Protein AF-A0A510ULV3-F1 (afdb_monomer_lite)

Radius of gyration: 25.31 Å; chains: 1; bounding box: 55×67×77 Å

pLDDT: mean 73.21, std 21.86, range [24.53, 98.5]

InterPro domains:
  IPR028907 Tox-PLDMTX domain [PF15645] (146-288)

Secondary structure (DSSP, 8-state):
--EEEEEGGG--GGGGGGBBPGGGHHHHHHHTT------TTEEEEETT--GGGBSB-TTSPBPTTS-HHHHHHHHHHHHTTS-SS-------S-----------------------------PPPPHHHHHHHHHT-HHHHHHHHS-TT-HHHHHHHHHHHHHHTT--GGGEEEEEEEEPPTT--HHHHTTS--EEEEEEEEEETTEEEEEETTGGGSTT--S-EEEEHHHHHHHHHHHHHSSSSPPPEEEEEESSHHHHHHHHHHHTT-HHHHHHTT-EEEE--HHHHHHHHHHHHHHHTT-SS-------

Sequence (312 aa):
MLYKNIYLHQLKDQDISNLVHPRLTKKYLNKLKIKKSNHEKNLIIIHFLPKKDGVLDPSNKIKLDIPFSIRSYLRLLINNKKTITHHPFIYNKNLIYPSLLNNPKNYLSYTKESKNENFYITKKKTITDIINKIIDDNIVQDFINQPSGKCFDSAKRIGDILKSYGIKEENIKYRLCQITRPGMTWLDVNRDNNENHMAVLLIHENSTYIFDPTIIQFIGIKDPFFGTESSWIEAMKPAWNGYVIKKAVQYIDYNTFNGADNASIMYRINFDEMAEKGGIFINYPEWYKKHNKKYNKKNKSLFSCLKSKVKE

Organism: Aliivibrio fischeri (NCBI:txid668)

Structure (mmCIF, N/CA/C/O backbone):
data_AF-A0A510ULV3-F1
#
_entry.id   AF-A0A510ULV3-F1
#
loop_
_atom_site.group_PDB
_atom_site.id
_atom_site.type_symbol
_atom_site.label_atom_id
_atom_site.label_alt_id
_atom_site.label_comp_id
_atom_site.label_asym_id
_atom_site.label_entity_id
_atom_site.label_seq_id
_atom_site.pdbx_PDB_ins_code
_atom_site.Cartn_x
_atom_site.Cartn_y
_atom_site.Cartn_z
_atom_site.occupancy
_atom_site.B_iso_or_equiv
_atom_site.auth_seq_id
_atom_site.auth_comp_id
_atom_site.auth_asym_id
_atom_site.auth_atom_id
_atom_site.pdbx_PDB_model_num
ATOM 1 N N . MET A 1 1 ? -10.410 5.269 -41.167 1.00 58.00 1 MET A N 1
ATOM 2 C CA . MET A 1 1 ? -9.975 4.242 -40.195 1.00 58.00 1 MET A CA 1
ATOM 3 C C . MET A 1 1 ? -10.786 4.466 -38.931 1.00 58.00 1 MET A C 1
ATOM 5 O O . MET A 1 1 ? -10.612 5.504 -38.307 1.00 58.00 1 MET A O 1
ATOM 9 N N . LEU A 1 2 ? -11.746 3.588 -38.632 1.00 74.00 2 LEU A N 1
ATOM 10 C CA . LEU A 1 2 ? -12.573 3.724 -37.430 1.00 74.00 2 LEU A CA 1
ATOM 11 C C . LEU A 1 2 ? -11.716 3.365 -36.215 1.00 74.00 2 LEU A C 1
ATOM 13 O O . LEU A 1 2 ? -11.124 2.284 -36.175 1.00 74.00 2 LEU A O 1
ATOM 17 N N . TYR A 1 3 ? -11.609 4.291 -35.268 1.00 82.31 3 TYR A N 1
ATOM 18 C CA . TYR A 1 3 ? -10.822 4.106 -34.057 1.00 82.31 3 TYR A CA 1
ATOM 19 C C . TYR A 1 3 ? -11.611 4.550 -32.828 1.00 82.31 3 TYR A C 1
ATOM 21 O O . TYR A 1 3 ? -12.505 5.391 -32.918 1.00 82.31 3 TYR A O 1
ATOM 29 N N . LYS A 1 4 ? -11.252 3.991 -31.674 1.00 83.69 4 LYS A N 1
ATOM 30 C CA . LYS A 1 4 ? -11.791 4.377 -30.371 1.00 83.69 4 LYS A CA 1
ATOM 31 C C . LYS A 1 4 ? -10.641 4.529 -29.383 1.00 83.69 4 LYS A C 1
ATOM 33 O O . LYS A 1 4 ? -9.782 3.653 -29.300 1.00 83.69 4 LYS A O 1
ATOM 38 N N . ASN A 1 5 ? -10.652 5.621 -28.627 1.00 81.50 5 ASN A N 1
ATOM 39 C CA . ASN A 1 5 ? -9.792 5.787 -27.460 1.00 81.50 5 ASN A CA 1
ATOM 40 C C . ASN A 1 5 ? -10.566 5.331 -26.229 1.00 81.50 5 ASN A C 1
ATOM 42 O O . ASN A 1 5 ? -11.706 5.751 -26.032 1.00 81.50 5 ASN A O 1
ATOM 46 N N . ILE A 1 6 ? -9.960 4.471 -25.422 1.00 79.00 6 ILE A N 1
ATOM 47 C CA . ILE A 1 6 ? -10.579 3.965 -24.198 1.00 79.00 6 ILE A CA 1
ATOM 48 C C . ILE A 1 6 ? -9.571 3.896 -23.063 1.00 79.00 6 ILE A C 1
ATOM 50 O O . ILE A 1 6 ? -8.365 3.778 -23.284 1.00 79.00 6 ILE A O 1
ATOM 54 N N . TYR A 1 7 ? -10.076 3.884 -21.838 1.00 78.06 7 TYR A N 1
ATOM 55 C CA . TYR A 1 7 ? -9.286 3.482 -20.683 1.00 78.06 7 TYR A CA 1
ATOM 56 C C . TYR A 1 7 ? -9.237 1.956 -20.554 1.00 78.06 7 TYR A C 1
ATOM 58 O O . TYR A 1 7 ? -10.129 1.252 -21.026 1.00 78.06 7 TYR A O 1
ATOM 66 N N . LEU A 1 8 ? -8.218 1.436 -19.858 1.00 74.25 8 LEU A N 1
ATOM 67 C CA . LEU A 1 8 ? -8.056 -0.007 -19.635 1.00 74.25 8 LEU A CA 1
ATOM 68 C C . LEU A 1 8 ? -9.300 -0.653 -18.999 1.00 74.25 8 LEU A C 1
ATOM 70 O O . LEU A 1 8 ? -9.709 -1.716 -19.441 1.00 74.25 8 LEU A O 1
ATOM 74 N N . HIS A 1 9 ? -9.942 0.010 -18.031 1.00 73.12 9 HIS A N 1
ATOM 75 C CA . HIS A 1 9 ? -11.151 -0.498 -17.365 1.00 73.12 9 HIS A CA 1
ATOM 76 C C . HIS A 1 9 ? -12.413 -0.481 -18.251 1.00 73.12 9 HIS A C 1
ATOM 78 O O . HIS A 1 9 ? -13.434 -1.038 -17.868 1.00 73.12 9 HIS A O 1
ATOM 84 N N . GLN A 1 10 ? -12.363 0.178 -19.414 1.00 76.44 10 GLN A N 1
ATOM 85 C CA . GLN A 1 10 ? -13.459 0.238 -20.390 1.00 76.44 10 GLN A CA 1
ATOM 86 C C . GLN A 1 10 ? -13.269 -0.758 -21.541 1.00 76.44 10 GLN A C 1
ATOM 88 O O . GLN A 1 10 ? -14.098 -0.802 -22.455 1.00 76.44 10 GLN A O 1
ATOM 93 N N . LEU A 1 11 ? -12.161 -1.504 -21.538 1.00 81.00 11 LEU A N 1
ATOM 94 C CA . LEU A 1 11 ? -11.838 -2.481 -22.566 1.00 81.00 11 LEU A CA 1
ATOM 95 C C . LEU A 1 11 ? -12.780 -3.679 -22.452 1.00 81.00 11 LEU A C 1
ATOM 97 O O . LEU A 1 11 ? -12.848 -4.319 -21.404 1.00 81.00 11 LEU A O 1
ATOM 101 N N . LYS A 1 12 ? -13.481 -3.991 -23.544 1.00 82.56 12 LYS A N 1
ATOM 102 C CA . LYS A 1 12 ? -14.346 -5.169 -23.634 1.00 82.56 12 LYS A CA 1
ATOM 103 C C . LYS A 1 12 ? -13.616 -6.322 -24.316 1.00 82.56 12 LYS A C 1
ATOM 105 O O . LYS A 1 12 ? -12.632 -6.136 -25.029 1.00 82.56 12 LYS A O 1
ATOM 110 N N . ASP A 1 13 ? -14.124 -7.528 -24.123 1.00 79.12 13 ASP A N 1
ATOM 111 C CA . ASP A 1 13 ? -13.628 -8.758 -24.742 1.00 79.12 13 ASP A CA 1
ATOM 112 C C . ASP A 1 13 ? -13.605 -8.695 -26.284 1.00 79.12 13 ASP A C 1
ATOM 114 O O . ASP A 1 13 ? -12.614 -9.073 -26.914 1.00 79.12 13 ASP A O 1
ATOM 118 N N . GLN A 1 14 ? -14.656 -8.143 -26.893 1.00 82.12 14 GLN A N 1
ATOM 119 C CA . GLN A 1 14 ? -14.776 -7.937 -28.341 1.00 82.12 14 GLN A CA 1
ATOM 120 C C . GLN A 1 14 ? -13.702 -6.993 -28.911 1.00 82.12 14 GLN A C 1
ATOM 122 O O . GLN A 1 14 ? -13.345 -7.081 -30.088 1.00 82.12 14 GLN A O 1
ATOM 127 N N . ASP A 1 15 ? -13.141 -6.120 -28.073 1.00 84.62 15 ASP A N 1
ATOM 128 C CA . ASP A 1 15 ? -12.183 -5.099 -28.489 1.00 84.62 15 ASP A CA 1
ATOM 129 C C . ASP A 1 15 ? -10.742 -5.638 -28.564 1.00 84.62 15 ASP A C 1
ATOM 131 O O . ASP A 1 15 ? -9.891 -5.033 -29.217 1.00 84.62 15 ASP A O 1
ATOM 135 N N . ILE A 1 16 ? -10.453 -6.788 -27.938 1.00 87.00 16 ILE A N 1
ATOM 136 C CA . ILE A 1 16 ? -9.090 -7.328 -27.770 1.00 87.00 16 ILE A CA 1
ATOM 137 C C . ILE A 1 16 ? -8.386 -7.554 -29.111 1.00 87.00 16 ILE A C 1
ATOM 139 O O . ILE A 1 16 ? -7.210 -7.228 -29.263 1.00 87.00 16 ILE A O 1
ATOM 143 N N . SER A 1 17 ? -9.104 -8.096 -30.096 1.00 84.88 17 SER A N 1
ATOM 144 C CA . SER A 1 17 ? -8.555 -8.386 -31.429 1.00 84.88 17 SER A CA 1
ATOM 145 C C . SER A 1 17 ? -8.145 -7.126 -32.202 1.00 84.88 17 SER A C 1
ATOM 147 O O . SER A 1 17 ? -7.283 -7.186 -33.075 1.00 84.88 17 SER A O 1
ATOM 149 N N . ASN A 1 18 ? -8.731 -5.986 -31.840 1.00 89.25 18 ASN A N 1
ATOM 150 C CA . ASN A 1 18 ? -8.553 -4.689 -32.482 1.00 89.25 18 ASN A CA 1
ATOM 151 C C . ASN A 1 18 ? -7.708 -3.724 -31.629 1.00 89.25 18 ASN A C 1
ATOM 153 O O . ASN A 1 18 ? -7.516 -2.566 -32.004 1.00 89.25 18 ASN A O 1
ATOM 157 N N . LEU A 1 19 ? -7.209 -4.177 -30.474 1.00 91.56 19 LEU A N 1
ATOM 158 C CA . LEU A 1 19 ? -6.436 -3.367 -29.540 1.00 91.56 19 LEU A CA 1
ATOM 159 C C . LEU A 1 19 ? -4.986 -3.211 -30.017 1.00 91.56 19 LEU A C 1
ATOM 161 O O . LEU A 1 19 ? -4.252 -4.193 -30.157 1.00 91.56 19 LEU A O 1
ATOM 165 N N . VAL A 1 20 ? -4.564 -1.961 -30.217 1.00 90.50 20 VAL A N 1
ATOM 166 C CA . VAL A 1 20 ? -3.208 -1.595 -30.640 1.00 90.50 20 VAL A CA 1
ATOM 167 C C . VAL A 1 20 ? -2.201 -1.928 -29.548 1.00 90.50 20 VAL A C 1
ATOM 169 O O . VAL A 1 20 ? -2.402 -1.624 -28.371 1.00 90.50 20 VAL A O 1
ATOM 172 N N . HIS A 1 21 ? -1.074 -2.514 -29.949 1.00 90.44 21 HIS A N 1
ATOM 173 C CA . HIS A 1 21 ? 0.032 -2.766 -29.041 1.00 90.44 21 HIS A CA 1
ATOM 174 C C . HIS A 1 21 ? 0.522 -1.453 -28.393 1.00 90.44 21 HIS A C 1
ATOM 176 O O . HIS A 1 21 ? 0.799 -0.499 -29.124 1.00 90.44 21 HIS A O 1
ATOM 182 N N . PRO A 1 22 ? 0.742 -1.386 -27.064 1.00 84.06 22 PRO A N 1
ATOM 183 C CA . PRO A 1 22 ? 1.100 -0.135 -26.379 1.00 84.06 22 PRO A CA 1
ATOM 184 C C . PRO A 1 22 ? 2.338 0.580 -26.943 1.00 84.06 22 PRO A C 1
ATOM 186 O O . PRO A 1 22 ? 2.383 1.805 -27.018 1.00 84.06 22 PRO A O 1
ATOM 189 N N . ARG A 1 23 ? 3.333 -0.180 -27.423 1.00 84.38 23 ARG A N 1
ATOM 190 C CA . ARG A 1 23 ? 4.530 0.381 -28.089 1.00 84.38 23 ARG A CA 1
ATOM 191 C C . ARG A 1 23 ? 4.231 1.058 -29.435 1.00 84.38 23 ARG A C 1
ATOM 193 O O . ARG A 1 23 ? 5.011 1.887 -29.889 1.00 84.38 23 ARG A O 1
ATOM 200 N N . LEU A 1 24 ? 3.122 0.709 -30.085 1.00 86.88 24 LEU A N 1
ATOM 201 C CA . LEU A 1 24 ? 2.714 1.236 -31.390 1.00 86.88 24 LEU A CA 1
ATOM 202 C C . LEU A 1 24 ? 1.695 2.377 -31.280 1.00 86.88 24 LEU A C 1
ATOM 204 O O . LEU A 1 24 ? 1.411 3.025 -32.288 1.00 86.88 24 LEU A O 1
ATOM 208 N N . THR A 1 25 ? 1.199 2.682 -30.079 1.00 83.56 25 THR A N 1
ATOM 209 C CA . THR A 1 25 ? 0.223 3.751 -29.817 1.00 83.56 25 THR A CA 1
ATOM 210 C C . THR A 1 25 ? 0.638 5.077 -30.462 1.00 83.56 25 THR A C 1
ATOM 212 O O . THR A 1 25 ? -0.115 5.633 -31.258 1.00 83.56 25 THR A O 1
ATOM 215 N N . LYS A 1 26 ? 1.877 5.541 -30.236 1.00 81.44 26 LYS A N 1
ATOM 216 C CA . LYS A 1 26 ? 2.390 6.803 -30.810 1.00 81.44 26 LYS A CA 1
ATOM 217 C C . LYS A 1 26 ? 2.405 6.798 -32.345 1.00 81.44 26 LYS A C 1
ATOM 219 O O . LYS A 1 26 ? 2.033 7.783 -32.979 1.00 81.44 26 LYS A O 1
ATOM 224 N N . LYS A 1 27 ? 2.787 5.671 -32.954 1.00 85.19 27 LYS A N 1
ATOM 225 C CA . LYS A 1 27 ? 2.791 5.489 -34.415 1.00 85.19 27 LYS A CA 1
ATOM 226 C C . LYS A 1 27 ? 1.377 5.604 -34.989 1.00 85.19 27 LYS A C 1
ATOM 228 O O . LYS A 1 27 ? 1.194 6.226 -36.033 1.00 85.19 27 LYS A O 1
ATOM 233 N N . TYR A 1 28 ? 0.384 5.023 -34.320 1.00 85.12 28 TYR A N 1
ATOM 234 C CA . TYR A 1 28 ? -1.004 5.061 -34.778 1.00 85.12 28 TYR A CA 1
ATOM 235 C C . TYR A 1 28 ? -1.697 6.401 -34.523 1.00 85.12 28 TYR A C 1
ATOM 237 O O . TYR A 1 28 ? -2.434 6.847 -35.397 1.00 85.12 28 TYR A O 1
ATOM 245 N N . LEU A 1 29 ? -1.393 7.100 -33.424 1.00 81.25 29 LEU A N 1
ATOM 246 C CA . LEU A 1 29 ? -1.848 8.483 -33.212 1.00 81.25 29 LEU A CA 1
ATOM 247 C C . LEU A 1 29 ? -1.405 9.404 -34.358 1.00 81.25 29 LEU A C 1
ATOM 249 O O . LEU A 1 29 ? -2.218 10.152 -34.902 1.00 81.25 29 LEU A O 1
ATOM 253 N N . ASN A 1 30 ? -0.142 9.280 -34.782 1.00 82.88 30 ASN A N 1
ATOM 254 C CA . ASN A 1 30 ? 0.398 10.041 -35.909 1.00 82.88 30 ASN A CA 1
ATOM 255 C C . ASN A 1 30 ? -0.301 9.689 -37.230 1.00 82.88 30 ASN A C 1
ATOM 257 O O . ASN A 1 30 ? -0.690 10.587 -37.975 1.00 82.88 30 ASN A O 1
ATOM 261 N N . LYS A 1 31 ? -0.511 8.393 -37.513 1.00 84.56 31 LYS A N 1
ATOM 262 C CA . LYS A 1 31 ? -1.241 7.941 -38.714 1.00 84.56 31 LYS A CA 1
ATOM 263 C C . LYS A 1 31 ? -2.678 8.463 -38.762 1.00 84.56 31 LYS A C 1
ATOM 265 O O . LYS A 1 31 ? -3.175 8.774 -39.839 1.00 84.56 31 LYS A O 1
ATOM 270 N N . LEU A 1 32 ? -3.327 8.571 -37.605 1.00 81.50 32 LEU A N 1
ATOM 271 C CA . LEU A 1 32 ? -4.691 9.079 -37.461 1.00 81.50 32 LEU A CA 1
ATOM 272 C C . LE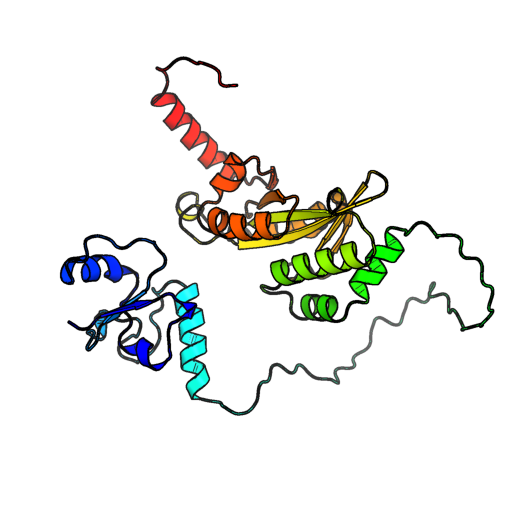U A 1 32 ? -4.757 10.618 -37.397 1.00 81.50 32 LEU A C 1
ATOM 274 O O . LEU A 1 32 ? -5.846 11.167 -37.260 1.00 81.50 32 LEU A O 1
ATOM 278 N N . LYS A 1 33 ? -3.617 11.321 -37.514 1.00 82.06 33 LYS A N 1
ATOM 279 C CA . LYS A 1 33 ? -3.497 12.792 -37.447 1.00 82.06 33 LYS A CA 1
ATOM 280 C C . LYS A 1 33 ? -4.084 13.407 -36.160 1.00 82.06 33 LYS A C 1
ATOM 282 O O . LYS A 1 33 ? -4.548 14.547 -36.165 1.00 82.06 33 LYS A O 1
ATOM 287 N N . ILE A 1 34 ? -4.036 12.681 -35.042 1.00 72.69 34 ILE A N 1
ATOM 288 C CA . ILE A 1 34 ? -4.572 13.133 -33.748 1.00 72.69 34 ILE A CA 1
ATOM 289 C C . ILE A 1 34 ? -3.532 14.038 -33.066 1.00 72.69 34 ILE A C 1
ATOM 291 O O . ILE A 1 34 ? -2.519 13.558 -32.566 1.00 72.69 34 ILE A O 1
ATOM 295 N N . LYS A 1 35 ? -3.774 15.358 -33.053 1.00 58.75 35 LYS A N 1
ATOM 296 C CA . LYS A 1 35 ? -2.822 16.380 -32.554 1.00 58.75 35 LYS A CA 1
ATOM 297 C C . LYS A 1 35 ? -2.830 16.597 -31.032 1.00 58.75 35 LYS A C 1
ATOM 299 O O . LYS A 1 35 ? -1.878 17.156 -30.500 1.00 58.75 35 LYS A O 1
ATOM 304 N N . LYS A 1 36 ? -3.882 16.168 -30.328 1.00 52.00 36 LYS A N 1
ATOM 305 C CA . LYS A 1 36 ? -4.007 16.245 -28.863 1.00 52.00 36 LYS A CA 1
ATOM 306 C C . LYS A 1 36 ? -4.526 14.911 -28.335 1.00 52.00 36 LYS A C 1
ATOM 308 O O . LYS A 1 36 ? -5.726 14.665 -28.371 1.00 52.00 36 LYS A O 1
ATOM 313 N N . SER A 1 37 ? -3.641 14.056 -27.829 1.00 47.25 37 SER A N 1
ATOM 314 C CA . SER A 1 37 ? -4.052 13.035 -26.865 1.00 47.25 37 SER A CA 1
ATOM 315 C C . SER A 1 37 ? -3.615 13.507 -25.488 1.00 47.25 37 SER A C 1
ATOM 317 O O . SER A 1 37 ? -2.434 13.438 -25.152 1.00 47.25 37 SER A O 1
ATOM 319 N N . ASN A 1 38 ? -4.561 14.007 -24.698 1.00 46.00 38 ASN A N 1
ATOM 320 C CA . ASN A 1 38 ? -4.323 14.132 -23.272 1.00 46.00 38 ASN A CA 1
ATOM 321 C C . ASN A 1 38 ? -4.296 12.718 -22.676 1.00 46.00 38 ASN A C 1
ATOM 323 O O . ASN A 1 38 ? -5.218 11.932 -22.892 1.00 46.00 38 ASN A O 1
ATOM 327 N N . HIS A 1 39 ? -3.234 12.453 -21.919 1.00 47.72 39 HIS A N 1
ATOM 328 C CA . HIS A 1 39 ? -2.995 11.320 -21.026 1.00 47.72 39 HIS A CA 1
ATOM 329 C C . HIS A 1 39 ? -2.334 10.054 -21.587 1.00 47.72 39 HIS A C 1
ATOM 331 O O . HIS A 1 39 ? -2.855 9.331 -22.434 1.00 47.72 39 HIS A O 1
ATOM 337 N N . GLU A 1 40 ? -1.235 9.717 -20.913 1.00 50.03 40 GLU A N 1
ATOM 338 C CA . GLU A 1 40 ? -0.442 8.480 -20.913 1.00 50.03 40 GLU A CA 1
ATOM 339 C C . GLU A 1 40 ? -1.231 7.212 -20.498 1.00 50.03 40 GLU A C 1
ATOM 341 O O . GLU A 1 40 ? -0.643 6.183 -20.179 1.00 50.03 40 GLU A O 1
ATOM 346 N N . LYS A 1 41 ? -2.572 7.261 -20.489 1.00 54.16 41 LYS A N 1
ATOM 347 C CA . LYS A 1 41 ? -3.464 6.207 -19.966 1.00 54.16 41 LYS A CA 1
ATOM 348 C C . LYS A 1 41 ? -4.522 5.714 -20.967 1.00 54.16 41 LYS A C 1
ATOM 350 O O . LYS A 1 41 ? -5.362 4.895 -20.596 1.00 54.16 41 LYS A O 1
ATOM 355 N N . ASN A 1 42 ? -4.481 6.182 -22.217 1.00 67.25 42 ASN A N 1
ATOM 356 C CA . ASN A 1 42 ? -5.452 5.813 -23.250 1.00 67.25 42 ASN A CA 1
ATOM 357 C C . ASN A 1 42 ? -4.941 4.662 -24.132 1.00 67.25 42 ASN A C 1
ATOM 359 O O . ASN A 1 42 ? -3.867 4.740 -24.730 1.00 67.25 42 ASN A O 1
ATOM 363 N N . LEU A 1 43 ? -5.738 3.600 -24.229 1.00 83.94 43 LEU A N 1
ATOM 364 C CA . LEU A 1 43 ? -5.586 2.520 -25.197 1.00 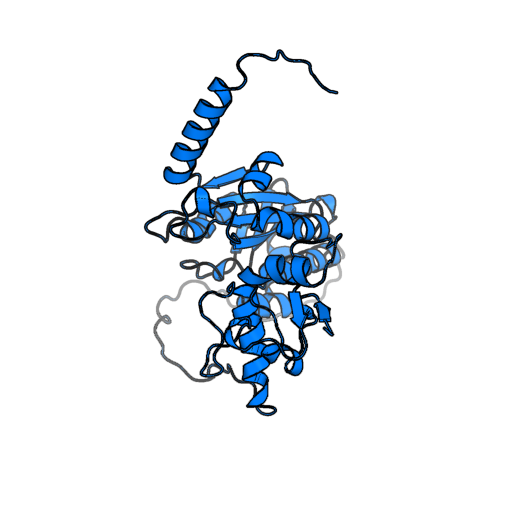83.94 43 LEU A CA 1
ATOM 365 C C . LEU A 1 43 ? -6.297 2.890 -26.503 1.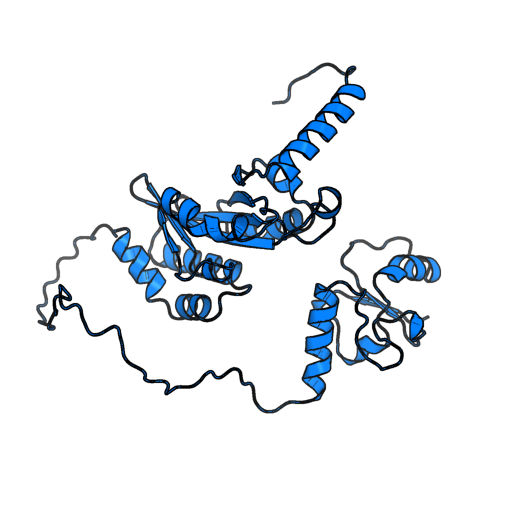00 83.94 43 LEU A C 1
ATOM 367 O O . LEU A 1 43 ? -7.331 3.562 -26.484 1.00 83.94 43 LEU A O 1
ATOM 371 N N . ILE A 1 44 ? -5.768 2.414 -27.631 1.00 87.81 44 ILE A N 1
ATOM 372 C CA . ILE A 1 44 ? -6.342 2.667 -28.956 1.00 87.81 44 ILE A CA 1
ATOM 373 C C . ILE A 1 44 ? -6.875 1.360 -29.522 1.00 87.81 44 ILE A C 1
ATOM 375 O O . ILE A 1 44 ? -6.133 0.389 -29.665 1.00 87.81 44 ILE A O 1
ATOM 379 N N . ILE A 1 45 ? -8.151 1.361 -29.884 1.00 88.00 45 ILE A N 1
ATOM 380 C CA . ILE A 1 45 ? -8.782 0.298 -30.659 1.00 88.00 45 ILE A CA 1
ATOM 381 C C . ILE A 1 45 ? -8.897 0.780 -32.097 1.00 88.00 45 ILE A C 1
ATOM 383 O O . ILE A 1 45 ? -9.344 1.900 -32.344 1.00 88.00 45 ILE A O 1
ATOM 387 N N . ILE A 1 46 ? -8.506 -0.066 -33.040 1.00 85.25 46 ILE A N 1
ATOM 388 C CA . ILE A 1 46 ? -8.567 0.213 -34.469 1.00 85.25 46 ILE A CA 1
ATOM 389 C C . ILE A 1 46 ? -9.300 -0.924 -35.148 1.00 85.25 46 ILE A C 1
ATOM 391 O O . ILE A 1 46 ? -8.880 -2.076 -35.079 1.00 85.25 46 ILE A O 1
ATOM 395 N N . HIS A 1 47 ? -10.375 -0.590 -35.847 1.00 81.62 47 HIS A N 1
ATOM 396 C CA . HIS A 1 47 ? -11.095 -1.577 -36.630 1.00 81.62 47 HIS A CA 1
ATOM 397 C C . HIS A 1 47 ? -10.214 -2.093 -37.778 1.00 81.62 47 HIS A C 1
ATOM 399 O O . HIS A 1 47 ? -9.572 -1.297 -38.468 1.00 81.62 47 HIS A O 1
ATOM 405 N N . PHE A 1 48 ? -10.173 -3.416 -37.961 1.00 81.81 48 PHE A N 1
ATOM 406 C CA . PHE A 1 48 ? -9.278 -4.099 -38.905 1.00 81.81 48 PHE A CA 1
ATOM 407 C C . PHE A 1 48 ? -7.784 -3.850 -38.630 1.00 81.81 48 PHE A C 1
ATOM 409 O O . PHE A 1 48 ? -6.984 -3.650 -39.548 1.00 81.81 48 PHE A O 1
ATOM 416 N N . LEU A 1 49 ? -7.386 -3.849 -37.353 1.00 87.69 49 LEU A N 1
ATOM 417 C CA . LEU A 1 49 ? -5.977 -3.760 -36.979 1.00 87.69 49 LEU A CA 1
ATOM 418 C C . LEU A 1 49 ? -5.192 -4.973 -37.526 1.00 87.69 49 LEU A C 1
ATOM 420 O O . LEU A 1 49 ? -5.595 -6.115 -37.292 1.00 87.69 49 LEU A O 1
ATOM 424 N N . PRO A 1 50 ? -4.039 -4.779 -38.198 1.00 85.38 50 PRO A N 1
ATOM 425 C CA . PRO A 1 50 ? -3.185 -5.899 -38.577 1.00 85.38 50 PRO A CA 1
ATOM 426 C C . PRO A 1 50 ? -2.768 -6.701 -37.338 1.00 85.38 50 PRO A C 1
ATOM 428 O O . PRO A 1 50 ? -2.243 -6.125 -36.388 1.00 85.38 50 PRO A O 1
ATOM 431 N N . LYS A 1 51 ? -2.922 -8.035 -37.359 1.00 78.81 51 LYS A N 1
ATOM 432 C CA . LYS A 1 51 ? -2.610 -8.910 -36.204 1.00 78.81 51 LYS A CA 1
ATOM 433 C C . LYS A 1 51 ? -1.228 -8.642 -35.592 1.00 78.81 51 LYS A C 1
ATOM 435 O O . LYS A 1 51 ? -1.073 -8.606 -34.374 1.00 78.81 51 LYS A O 1
ATOM 440 N N . LYS A 1 52 ? -0.219 -8.388 -36.434 1.00 83.44 52 LYS A N 1
ATOM 441 C CA . LYS A 1 52 ? 1.152 -8.075 -35.995 1.00 83.44 52 LYS A CA 1
ATOM 442 C C . LYS A 1 52 ? 1.245 -6.825 -35.111 1.00 83.44 52 LYS A C 1
ATOM 444 O O . LYS A 1 52 ? 2.099 -6.778 -34.231 1.00 83.44 52 LYS A O 1
ATOM 449 N N . ASP A 1 53 ? 0.346 -5.866 -35.305 1.00 87.69 53 ASP A N 1
ATOM 450 C CA . ASP A 1 53 ? 0.319 -4.581 -34.608 1.00 87.69 53 ASP A CA 1
ATOM 451 C C . ASP A 1 53 ? -0.598 -4.604 -33.366 1.00 87.69 53 ASP A C 1
ATOM 453 O O . ASP A 1 53 ? -0.658 -3.627 -32.615 1.00 87.69 53 ASP A O 1
ATOM 457 N N . GLY A 1 54 ? -1.294 -5.723 -33.132 1.00 88.56 54 GLY A N 1
ATOM 458 C CA . GLY A 1 54 ? -2.193 -5.929 -31.999 1.00 88.56 54 GLY A CA 1
ATOM 459 C C . GLY A 1 54 ? -1.542 -6.567 -30.774 1.00 88.56 54 GLY A C 1
ATOM 460 O O . GLY A 1 54 ? -0.343 -6.866 -30.747 1.00 88.56 54 GLY A O 1
ATOM 461 N N . VAL A 1 55 ? -2.358 -6.790 -29.746 1.00 89.06 55 VAL A N 1
ATOM 462 C CA . VAL A 1 55 ? -1.936 -7.388 -28.466 1.00 89.06 55 VAL A CA 1
ATOM 463 C C . VAL A 1 55 ? -1.827 -8.918 -28.469 1.00 89.06 55 VAL A C 1
ATOM 465 O O . VAL A 1 55 ? -1.293 -9.508 -27.528 1.00 89.06 55 VAL A O 1
ATOM 468 N N . LEU A 1 56 ? -2.321 -9.572 -29.518 1.00 87.81 56 LEU A N 1
ATOM 469 C CA . LEU A 1 56 ? -2.271 -11.023 -29.668 1.00 87.81 56 LEU A CA 1
ATOM 470 C C . LEU A 1 56 ? -1.151 -11.435 -30.626 1.00 87.81 56 LEU A C 1
ATOM 472 O O . LEU A 1 56 ? -0.865 -10.743 -31.604 1.00 87.81 56 LEU A O 1
ATOM 476 N N . ASP A 1 57 ? -0.502 -12.554 -30.329 1.00 83.69 57 ASP A N 1
ATOM 477 C CA . ASP A 1 57 ? 0.440 -13.227 -31.215 1.00 83.69 57 ASP A CA 1
ATOM 478 C C . ASP A 1 57 ? -0.304 -14.007 -32.328 1.00 83.69 57 ASP A C 1
ATOM 480 O O . ASP A 1 57 ? -1.539 -14.078 -32.326 1.00 83.69 57 ASP A O 1
ATOM 484 N N . PRO A 1 58 ? 0.408 -14.593 -33.311 1.00 79.81 58 PRO A N 1
ATOM 485 C CA . PRO A 1 58 ? -0.221 -15.386 -34.372 1.00 79.81 58 PRO A CA 1
ATOM 486 C C . PRO A 1 58 ? -1.043 -16.587 -33.871 1.00 79.81 58 PRO A C 1
ATOM 488 O O . PRO A 1 58 ? -1.955 -17.024 -34.570 1.00 79.81 58 PRO A O 1
ATOM 491 N N . SER A 1 59 ? -0.764 -17.071 -32.658 1.00 79.12 59 SER A N 1
ATOM 492 C CA . SER A 1 59 ? -1.457 -18.171 -31.978 1.00 79.12 59 SER A CA 1
ATOM 493 C C . SER A 1 59 ? -2.625 -17.691 -31.099 1.00 79.12 59 SER A C 1
ATOM 495 O O . SER A 1 59 ? -3.130 -18.454 -30.275 1.00 79.12 59 SER A O 1
ATOM 497 N N . ASN A 1 60 ? -3.053 -16.430 -31.245 1.00 77.88 60 ASN A N 1
ATOM 498 C CA . ASN A 1 60 ? -4.087 -15.768 -30.441 1.00 77.88 60 ASN A CA 1
ATOM 499 C C . ASN A 1 60 ? -3.793 -15.718 -28.927 1.00 77.88 60 ASN A C 1
ATOM 501 O O . ASN A 1 60 ? -4.711 -15.547 -28.121 1.00 77.88 60 ASN A O 1
ATOM 505 N N . LYS A 1 61 ? -2.527 -15.832 -28.511 1.00 82.31 61 LYS A N 1
ATOM 506 C CA . LYS A 1 61 ? -2.109 -15.625 -27.116 1.00 82.31 61 LYS A CA 1
ATOM 507 C C . LYS A 1 61 ? -1.681 -14.178 -26.904 1.00 82.31 61 LYS A C 1
ATOM 509 O O . LYS A 1 61 ? -1.191 -13.519 -27.814 1.00 82.31 61 LYS A O 1
ATOM 514 N N . ILE A 1 62 ? -1.848 -13.666 -25.686 1.00 83.62 62 ILE A N 1
ATOM 515 C CA . ILE A 1 62 ? -1.403 -12.307 -25.349 1.00 83.62 62 ILE A CA 1
ATOM 516 C C . ILE A 1 62 ? 0.124 -12.249 -25.414 1.00 83.62 62 ILE A C 1
ATOM 518 O O . ILE A 1 62 ? 0.798 -13.043 -24.750 1.00 83.62 62 ILE A O 1
ATOM 522 N N . LYS A 1 63 ? 0.666 -11.285 -26.162 1.00 82.25 63 LYS A N 1
ATOM 523 C CA . LYS A 1 63 ? 2.114 -11.108 -26.296 1.00 82.25 63 LYS A CA 1
ATOM 524 C C . LYS A 1 63 ? 2.773 -10.806 -24.948 1.00 82.25 63 LYS A C 1
ATOM 526 O O . LYS A 1 63 ? 2.249 -10.068 -24.109 1.00 82.25 63 LYS A O 1
ATOM 531 N N . LEU A 1 64 ? 3.951 -11.385 -24.734 1.00 77.00 64 LEU A N 1
ATOM 532 C CA . LEU A 1 64 ? 4.689 -11.270 -23.472 1.00 77.00 64 LEU A CA 1
ATOM 533 C C . LEU A 1 64 ? 5.346 -9.900 -23.278 1.00 77.00 64 LEU A C 1
ATOM 535 O O . LEU A 1 64 ? 5.653 -9.532 -22.149 1.00 77.00 64 LEU A O 1
ATOM 539 N N . ASP A 1 65 ? 5.537 -9.133 -24.345 1.00 75.44 65 ASP A N 1
ATOM 540 C CA . ASP A 1 65 ? 6.146 -7.805 -24.295 1.00 75.44 65 ASP A CA 1
ATOM 541 C C . ASP A 1 65 ? 5.135 -6.672 -24.033 1.00 75.44 65 ASP A C 1
ATOM 543 O O . ASP A 1 65 ? 5.504 -5.497 -23.973 1.00 75.44 65 ASP A O 1
ATOM 547 N N . ILE A 1 66 ? 3.867 -7.029 -23.809 1.00 76.88 66 ILE A N 1
ATOM 548 C CA . ILE A 1 66 ? 2.822 -6.124 -23.330 1.00 76.88 66 ILE A CA 1
ATOM 549 C C . ILE A 1 66 ? 3.011 -5.870 -21.830 1.00 76.88 66 ILE A C 1
ATOM 551 O O . ILE A 1 66 ? 3.241 -6.827 -21.078 1.00 76.88 66 ILE A O 1
ATOM 555 N N . PRO A 1 67 ? 2.838 -4.615 -21.363 1.00 73.00 67 PRO A N 1
ATOM 556 C CA . PRO A 1 67 ? 2.849 -4.280 -19.945 1.00 73.00 67 PRO A CA 1
ATOM 557 C C . PRO A 1 67 ? 1.968 -5.218 -19.119 1.00 73.00 67 PRO A C 1
ATOM 559 O O . PRO A 1 67 ? 0.818 -5.485 -19.472 1.00 73.00 67 PRO A O 1
ATOM 562 N N . PHE A 1 68 ? 2.501 -5.695 -17.992 1.00 56.81 68 PHE A N 1
ATOM 563 C CA . PHE A 1 68 ? 1.838 -6.696 -17.155 1.00 56.81 68 PHE A CA 1
ATOM 564 C C . PHE A 1 68 ? 0.412 -6.299 -16.751 1.00 56.81 68 PHE A C 1
ATOM 566 O O . PHE A 1 68 ? -0.466 -7.148 -16.777 1.00 56.81 68 PHE A O 1
ATOM 573 N N . SER A 1 69 ? 0.152 -5.024 -16.443 1.00 57.59 69 SER A N 1
ATOM 574 C CA . SER A 1 69 ? -1.188 -4.529 -16.088 1.00 57.59 69 SER A CA 1
ATOM 575 C C . SER A 1 69 ? -2.219 -4.782 -17.192 1.00 57.59 69 SER A C 1
ATOM 577 O O . SER A 1 69 ? -3.301 -5.302 -16.931 1.00 57.59 69 SER A O 1
ATOM 579 N N . ILE A 1 70 ? -1.852 -4.479 -18.437 1.00 71.81 70 ILE A N 1
ATOM 580 C CA . ILE A 1 70 ? -2.686 -4.724 -19.614 1.00 71.81 70 ILE A CA 1
ATOM 581 C C . ILE A 1 70 ? -2.790 -6.233 -19.854 1.00 71.81 70 ILE A C 1
ATOM 583 O O . ILE A 1 70 ? -3.881 -6.742 -20.076 1.00 71.81 70 ILE A O 1
ATOM 587 N N . ARG A 1 71 ? -1.684 -6.977 -19.736 1.00 80.06 71 ARG A N 1
ATOM 588 C CA . ARG A 1 71 ? -1.668 -8.437 -19.913 1.00 80.06 71 ARG A CA 1
ATOM 589 C C . ARG A 1 71 ? -2.561 -9.166 -18.906 1.00 80.06 71 ARG A C 1
ATOM 591 O O . ARG A 1 71 ? -3.280 -10.076 -19.300 1.00 80.06 71 ARG A O 1
ATOM 598 N N . SER A 1 72 ? -2.535 -8.781 -17.636 1.00 66.81 72 SER A N 1
ATOM 599 C CA . SER A 1 72 ? -3.361 -9.374 -16.580 1.00 66.81 72 SER A CA 1
ATOM 600 C C . SER A 1 72 ? -4.842 -9.080 -16.797 1.00 66.81 72 SER A C 1
ATOM 602 O O . SER A 1 72 ? -5.658 -9.993 -16.707 1.00 66.81 72 SER A O 1
ATOM 604 N N . TYR A 1 73 ? -5.183 -7.848 -17.187 1.00 76.19 73 TYR A N 1
ATOM 605 C CA . TYR A 1 73 ? -6.560 -7.485 -17.521 1.00 76.19 73 TYR A CA 1
ATOM 606 C C . TYR A 1 73 ? -7.066 -8.217 -18.777 1.00 76.19 73 TYR A C 1
ATOM 608 O O . TYR A 1 73 ? -8.164 -8.762 -18.790 1.00 76.19 73 TYR A O 1
ATOM 616 N N . LEU A 1 74 ? -6.235 -8.333 -19.816 1.00 79.38 74 LEU A N 1
ATOM 617 C CA . LEU A 1 74 ? -6.551 -9.115 -21.015 1.00 79.38 74 LEU A CA 1
ATOM 618 C C . LEU A 1 74 ? -6.740 -10.607 -20.706 1.00 79.38 74 LEU A C 1
ATOM 620 O O . LEU A 1 74 ? -7.628 -11.237 -21.275 1.00 79.38 74 LEU A O 1
ATOM 624 N N . ARG A 1 75 ? -5.931 -11.181 -19.801 1.00 80.62 75 ARG A N 1
ATOM 625 C CA . ARG A 1 75 ? -6.087 -12.578 -19.355 1.00 80.62 75 ARG A CA 1
ATOM 626 C C . ARG A 1 75 ? -7.421 -12.792 -18.652 1.00 80.62 75 ARG A C 1
ATOM 628 O O . ARG A 1 75 ? -8.075 -13.789 -18.930 1.00 80.62 75 ARG A O 1
ATOM 635 N N . LEU A 1 76 ? -7.825 -11.857 -17.794 1.00 76.56 76 LEU A N 1
ATOM 636 C CA . LEU A 1 76 ? -9.132 -11.878 -17.137 1.00 76.56 76 LEU A CA 1
ATOM 637 C C . LEU A 1 76 ? -10.267 -11.913 -18.177 1.00 76.56 76 LEU A C 1
ATOM 639 O O . LEU A 1 76 ? -11.114 -12.800 -18.135 1.00 76.56 76 LEU A O 1
ATOM 643 N N . LEU A 1 77 ? -10.235 -11.006 -19.159 1.00 77.06 77 LEU A N 1
ATOM 644 C CA . LEU A 1 77 ? -11.258 -10.934 -20.208 1.00 77.06 77 LEU A CA 1
ATOM 645 C C . LEU A 1 77 ? -11.300 -12.186 -21.104 1.00 77.06 77 LEU A C 1
ATOM 647 O O . LEU A 1 77 ? -12.380 -12.645 -21.464 1.00 77.06 77 LEU A O 1
ATOM 651 N N . ILE A 1 78 ? -10.143 -12.757 -21.461 1.00 75.25 78 ILE A N 1
ATOM 652 C CA . ILE A 1 78 ? -10.063 -13.961 -22.309 1.00 75.25 78 ILE A CA 1
ATOM 653 C C . ILE A 1 78 ? -10.517 -15.215 -21.552 1.00 75.25 78 ILE A C 1
ATOM 655 O O . ILE A 1 78 ? -11.190 -16.066 -22.133 1.00 75.25 78 ILE A O 1
ATOM 659 N N . ASN A 1 79 ? -10.185 -15.337 -20.265 1.00 65.50 79 ASN A N 1
ATOM 660 C CA . ASN A 1 79 ? -10.562 -16.498 -19.455 1.00 65.50 79 ASN A CA 1
ATOM 661 C C . ASN A 1 79 ? -12.065 -16.529 -19.135 1.00 65.50 79 ASN A C 1
ATOM 663 O O . ASN A 1 79 ? -12.634 -17.615 -19.036 1.00 65.50 79 ASN A O 1
ATOM 667 N N . ASN A 1 80 ? -12.731 -15.370 -19.095 1.00 55.94 80 ASN A N 1
ATOM 668 C CA . ASN A 1 80 ? -14.186 -15.280 -18.937 1.00 55.94 80 ASN A CA 1
ATOM 669 C C . ASN A 1 80 ? -14.987 -15.910 -20.099 1.00 55.94 80 ASN A C 1
ATOM 671 O O . ASN A 1 80 ? -16.181 -16.145 -19.944 1.00 55.94 80 ASN A O 1
ATOM 675 N N . LYS A 1 81 ? -14.359 -16.256 -21.239 1.00 50.59 81 LYS A N 1
ATOM 676 C CA . LYS A 1 81 ? -15.014 -17.005 -22.333 1.00 50.59 81 LYS A CA 1
ATOM 677 C C . LYS A 1 81 ? -15.222 -18.497 -22.057 1.00 50.59 81 LYS A C 1
ATOM 679 O O . LYS A 1 81 ? -15.920 -19.138 -22.838 1.00 50.59 81 LYS A O 1
ATOM 684 N N . LYS A 1 82 ? -14.609 -19.076 -21.017 1.00 42.00 82 LYS A N 1
ATOM 685 C CA . LYS A 1 82 ? -14.696 -20.527 -20.764 1.00 42.00 82 LYS A CA 1
ATOM 686 C C . LYS A 1 82 ? -15.592 -20.943 -19.602 1.00 42.00 82 LYS A C 1
ATOM 688 O O . LYS A 1 82 ? -15.858 -22.133 -19.497 1.00 42.00 82 LYS A O 1
ATOM 693 N N . THR A 1 83 ? -16.110 -20.023 -18.792 1.00 31.59 83 THR A N 1
ATOM 694 C CA . THR A 1 83 ? -16.923 -20.394 -17.624 1.00 31.59 83 THR A CA 1
ATOM 695 C C . THR A 1 83 ? -17.804 -19.238 -17.144 1.00 31.59 83 THR A C 1
ATOM 697 O O . THR A 1 83 ? -17.402 -18.437 -16.306 1.00 31.59 83 THR A O 1
ATOM 700 N N . ILE A 1 84 ? -19.065 -19.214 -17.584 1.00 35.41 84 ILE A N 1
ATOM 701 C CA . ILE A 1 84 ? -20.163 -18.907 -16.657 1.00 35.41 84 ILE A CA 1
ATOM 702 C C . ILE A 1 84 ? -20.586 -20.259 -16.091 1.00 35.41 84 ILE A C 1
ATOM 704 O O . ILE A 1 84 ? -21.460 -20.901 -16.649 1.00 35.41 84 ILE A O 1
ATOM 708 N N . THR A 1 85 ? -19.871 -20.718 -15.064 1.00 29.41 85 THR A N 1
ATOM 709 C CA . THR A 1 85 ? -20.298 -21.686 -14.038 1.00 29.41 85 THR A CA 1
ATOM 710 C C . THR A 1 85 ? -19.068 -22.052 -13.210 1.00 29.41 85 THR A C 1
ATOM 712 O O . THR A 1 85 ? -18.095 -22.566 -13.754 1.00 29.41 85 THR A O 1
ATOM 715 N N . HIS A 1 86 ? -19.167 -21.826 -11.899 1.00 25.08 86 HIS A N 1
ATOM 716 C CA . HIS A 1 86 ? -18.222 -22.198 -10.840 1.00 25.08 86 HIS A CA 1
ATOM 717 C C . HIS A 1 86 ? -16.962 -21.326 -10.729 1.00 25.08 86 HIS A C 1
ATOM 719 O O . HIS A 1 86 ? -15.943 -21.533 -11.379 1.00 25.08 86 HIS A O 1
ATOM 725 N N . HIS A 1 87 ? -17.044 -20.373 -9.798 1.00 32.81 87 HIS A N 1
ATOM 726 C CA . HIS A 1 87 ? -15.914 -19.946 -8.977 1.00 32.81 87 HIS A CA 1
ATOM 727 C C . HIS A 1 87 ? -15.397 -21.164 -8.189 1.00 32.81 87 HIS A C 1
ATOM 729 O O . HIS A 1 87 ? -16.183 -21.782 -7.469 1.00 32.81 87 HIS A O 1
ATOM 735 N N . PRO A 1 88 ? -14.098 -21.497 -8.277 1.00 33.94 88 PRO A N 1
ATOM 736 C CA . PRO A 1 88 ? -13.412 -21.885 -7.051 1.00 33.94 88 PRO A CA 1
ATOM 737 C C . PRO A 1 88 ? -11.952 -21.411 -7.025 1.00 33.94 88 PRO A C 1
ATOM 739 O O . PRO A 1 88 ? -11.129 -21.785 -7.853 1.00 33.94 88 PRO A O 1
ATOM 742 N N . PHE A 1 89 ? -11.603 -20.681 -5.974 1.00 24.81 89 PHE A N 1
ATOM 743 C CA . PHE A 1 89 ? -10.560 -21.186 -5.089 1.00 24.81 89 PHE A CA 1
ATOM 744 C C . PHE A 1 89 ? -11.212 -21.368 -3.720 1.00 24.81 89 PHE A C 1
ATOM 746 O O . PHE A 1 89 ? -11.232 -20.474 -2.884 1.00 24.81 89 PHE A O 1
ATOM 753 N N . ILE A 1 90 ? -11.830 -22.537 -3.563 1.00 28.48 90 ILE A N 1
ATOM 754 C CA . ILE A 1 90 ? -12.085 -23.169 -2.273 1.00 28.48 90 ILE A CA 1
ATOM 755 C C . ILE A 1 90 ? -10.789 -23.911 -1.939 1.00 28.48 90 ILE A C 1
ATOM 757 O O . ILE A 1 90 ? -10.386 -24.788 -2.702 1.00 28.48 90 ILE A O 1
ATOM 761 N N . TYR A 1 91 ? -10.150 -23.585 -0.816 1.00 25.22 91 TYR A N 1
ATOM 762 C CA . TYR A 1 91 ? -9.246 -24.518 -0.144 1.00 25.22 91 TYR A CA 1
ATOM 763 C C . TYR A 1 91 ? -9.959 -25.051 1.102 1.00 25.22 91 TYR A C 1
ATOM 765 O O . TYR A 1 91 ? -10.083 -24.380 2.118 1.00 25.22 91 TYR A O 1
ATOM 773 N N . ASN A 1 92 ? -10.523 -26.241 0.903 1.00 24.73 92 ASN A N 1
ATOM 774 C CA . ASN A 1 92 ? -10.682 -27.377 1.810 1.00 24.73 92 ASN A CA 1
ATOM 775 C C . ASN A 1 92 ? -10.835 -27.130 3.331 1.00 24.73 92 ASN A C 1
ATOM 777 O O . ASN A 1 92 ? -9.867 -26.892 4.050 1.00 24.73 92 ASN A O 1
ATOM 781 N N . LYS A 1 93 ? -12.056 -27.383 3.827 1.00 30.28 93 LYS A N 1
ATOM 782 C CA . LYS A 1 93 ? -12.313 -27.946 5.164 1.00 30.28 93 LYS A CA 1
ATOM 783 C C . LYS A 1 93 ? -11.780 -29.387 5.182 1.00 30.28 93 LYS A C 1
ATOM 785 O O . LYS A 1 93 ? -12.066 -30.131 4.254 1.00 30.28 93 LYS A O 1
ATOM 790 N N . ASN A 1 94 ? -11.087 -29.779 6.250 1.00 27.97 94 ASN A N 1
ATOM 791 C CA . ASN A 1 94 ? -10.509 -31.110 6.515 1.00 27.97 94 ASN A CA 1
ATOM 792 C C . ASN A 1 94 ? -9.086 -31.337 5.981 1.00 27.97 94 ASN A C 1
ATOM 794 O O . ASN A 1 94 ? -8.833 -32.187 5.134 1.00 27.97 94 ASN A O 1
ATOM 798 N N . LEU A 1 95 ? -8.134 -30.645 6.603 1.00 24.53 95 LEU A N 1
ATOM 799 C CA . LEU A 1 95 ? -6.848 -31.238 6.964 1.00 24.53 95 LEU A CA 1
ATOM 800 C C . LEU A 1 95 ? -6.647 -30.992 8.460 1.00 24.53 95 LEU A C 1
ATOM 802 O O . LEU A 1 95 ? -6.139 -29.963 8.891 1.00 24.53 95 LEU A O 1
ATOM 806 N N . ILE A 1 96 ? -7.118 -31.951 9.252 1.00 29.98 96 ILE A N 1
ATOM 807 C CA . ILE A 1 96 ? -6.535 -32.227 10.561 1.00 29.98 96 ILE A CA 1
ATOM 808 C C . ILE A 1 96 ? -5.141 -32.777 10.260 1.00 29.98 96 ILE A C 1
ATOM 810 O O . ILE A 1 96 ? -5.063 -33.786 9.573 1.00 29.98 96 ILE A O 1
ATOM 814 N N . TYR A 1 97 ? -4.073 -32.165 10.772 1.00 26.42 97 TYR A N 1
ATOM 815 C CA . TYR A 1 97 ? -3.063 -32.948 11.483 1.00 26.42 97 TYR A CA 1
ATOM 816 C C . TYR A 1 97 ? -2.516 -32.157 12.684 1.00 26.42 97 TYR A C 1
ATOM 818 O O . TYR A 1 97 ? -2.410 -30.929 12.626 1.00 26.42 97 TYR A O 1
ATOM 826 N N . PRO A 1 98 ? -2.234 -32.857 13.794 1.00 34.25 98 PRO A N 1
ATOM 827 C CA . PRO A 1 98 ? -1.937 -32.308 15.101 1.00 34.25 98 PRO A CA 1
ATOM 828 C C . PRO A 1 98 ? -0.426 -32.212 15.3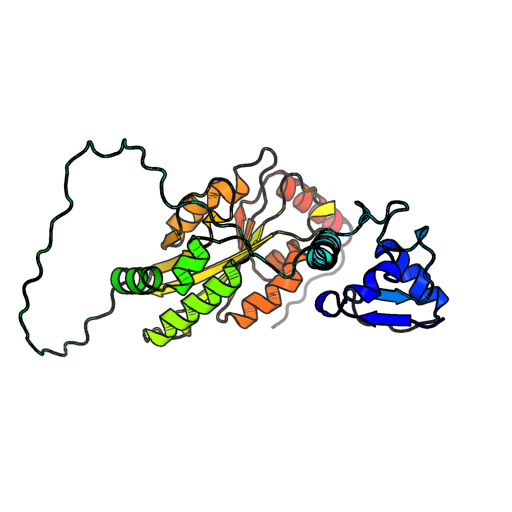20 1.00 34.25 98 PRO A C 1
ATOM 830 O O . PRO A 1 98 ? 0.288 -33.175 15.076 1.00 34.25 98 PRO A O 1
ATOM 833 N N . SER A 1 99 ? 0.045 -31.090 15.862 1.00 28.72 99 SER A N 1
ATOM 834 C CA . SER A 1 99 ? 1.236 -31.050 16.731 1.00 28.72 99 SER A CA 1
ATOM 835 C C . SER A 1 99 ? 1.546 -29.622 17.185 1.00 28.72 99 SER A C 1
ATOM 837 O O . SER A 1 99 ? 2.618 -29.107 16.900 1.00 28.72 99 SER A O 1
ATOM 839 N N . LEU A 1 100 ? 0.618 -28.967 17.888 1.00 29.53 100 LEU A N 1
ATOM 840 C CA . LEU A 1 100 ? 0.955 -27.895 18.845 1.00 29.53 100 LEU A CA 1
ATOM 841 C C . LEU A 1 100 ? 0.085 -27.958 20.119 1.00 29.53 100 LEU A C 1
ATOM 843 O O . LEU A 1 100 ? 0.044 -27.021 20.908 1.00 29.53 100 LEU A O 1
ATOM 847 N N . LEU A 1 101 ? -0.550 -29.107 20.375 1.00 30.33 101 LEU A N 1
ATOM 848 C CA . LEU A 1 101 ? -0.921 -29.517 21.728 1.00 30.33 101 LEU A CA 1
ATOM 849 C C . LEU A 1 101 ? 0.303 -30.200 22.332 1.00 30.33 101 LEU A C 1
ATOM 851 O O . LEU A 1 101 ? 0.488 -31.396 22.149 1.00 30.33 101 LEU A O 1
ATOM 855 N N . ASN A 1 102 ? 1.186 -29.400 22.925 1.00 33.81 102 ASN A N 1
ATOM 856 C CA . ASN A 1 102 ? 1.987 -29.750 24.100 1.00 33.81 102 ASN A CA 1
ATOM 857 C C . ASN A 1 102 ? 2.843 -28.543 24.496 1.00 33.81 102 ASN A C 1
ATOM 859 O O . ASN A 1 102 ? 4.060 -28.524 24.348 1.00 33.81 102 ASN A O 1
ATOM 863 N N . ASN A 1 103 ? 2.174 -27.520 25.023 1.00 28.50 103 ASN A N 1
ATOM 864 C CA . ASN A 1 103 ? 2.671 -26.859 26.222 1.00 28.50 103 ASN A CA 1
ATOM 865 C C . ASN A 1 103 ? 1.484 -26.212 26.955 1.00 28.50 103 ASN A C 1
ATOM 867 O O . ASN A 1 103 ? 0.965 -25.191 26.503 1.00 28.50 103 ASN A O 1
ATOM 871 N N . PRO A 1 104 ? 0.991 -26.818 28.048 1.00 36.19 104 PRO A N 1
ATOM 872 C CA . PRO A 1 104 ? -0.068 -26.234 28.846 1.00 36.19 104 PRO A CA 1
ATOM 873 C C . PRO A 1 104 ? 0.573 -25.182 29.742 1.00 36.19 104 PRO A C 1
ATOM 875 O O . PRO A 1 104 ? 1.270 -25.530 30.691 1.00 36.19 104 PRO A O 1
ATOM 878 N N . LYS A 1 105 ? 0.363 -23.900 29.444 1.00 33.47 105 LYS A N 1
ATOM 879 C CA . LYS A 1 105 ? 0.445 -22.829 30.443 1.00 33.47 105 LYS A CA 1
ATOM 880 C C . LYS A 1 105 ? -0.288 -21.588 29.938 1.00 33.47 105 LYS A C 1
ATOM 882 O O . LYS A 1 105 ? 0.180 -20.883 29.054 1.00 33.47 105 LYS A O 1
ATOM 887 N N . ASN A 1 106 ? -1.430 -21.358 30.583 1.00 29.45 106 ASN A N 1
ATOM 888 C CA . ASN A 1 106 ? -2.187 -20.111 30.669 1.00 29.45 106 ASN A CA 1
ATOM 889 C C . ASN A 1 106 ? -3.033 -19.705 29.454 1.00 29.45 106 ASN A C 1
ATOM 891 O O . ASN A 1 106 ? -2.838 -18.642 28.878 1.00 29.45 106 ASN A O 1
ATOM 895 N N . TYR A 1 107 ? -4.084 -20.481 29.183 1.00 27.23 107 TYR A N 1
ATOM 896 C CA . TYR A 1 107 ? -5.369 -19.876 28.823 1.00 27.23 107 TYR A CA 1
ATOM 897 C C . TYR A 1 107 ? -6.283 -19.975 30.041 1.00 27.23 107 TYR A C 1
ATOM 899 O O . TYR A 1 107 ? -6.781 -21.047 30.378 1.00 27.23 107 TYR A O 1
ATOM 907 N N . LEU A 1 108 ? -6.439 -18.850 30.739 1.00 28.14 108 LEU A N 1
ATOM 908 C CA . LEU A 1 108 ? -7.485 -18.671 31.735 1.00 28.14 108 LEU A CA 1
ATOM 909 C C . LEU A 1 108 ? -8.832 -18.768 31.017 1.00 28.14 108 LEU A C 1
ATOM 911 O O . LEU A 1 108 ? -9.209 -17.905 30.226 1.00 28.14 108 LEU A O 1
ATOM 915 N N . SER A 1 109 ? -9.533 -19.858 31.298 1.00 27.42 109 SER A N 1
ATOM 916 C CA . SER A 1 109 ? -10.956 -20.026 31.062 1.00 27.42 109 SER A CA 1
ATOM 917 C C . SER A 1 109 ? -11.728 -18.915 31.772 1.00 27.42 109 SER A C 1
ATOM 919 O O . SER A 1 109 ? -11.662 -18.819 32.996 1.00 27.42 109 SER A O 1
ATOM 921 N N . TYR A 1 110 ? -12.502 -18.122 31.034 1.00 28.22 110 TYR A N 1
ATOM 922 C CA . TYR A 1 110 ? -13.588 -17.343 31.622 1.00 28.22 110 TYR A CA 1
ATOM 923 C C . TYR A 1 110 ? -14.916 -17.973 31.224 1.00 28.22 110 TYR A C 1
ATOM 925 O O . TYR A 1 110 ? -15.407 -17.831 30.105 1.00 28.22 110 TYR A O 1
ATOM 933 N N . THR A 1 111 ? -15.479 -18.710 32.175 1.00 28.78 111 THR A N 1
ATOM 934 C CA . THR A 1 111 ? -16.898 -19.034 32.225 1.00 28.78 111 THR A CA 1
ATOM 935 C C . THR A 1 111 ? -17.700 -17.740 32.323 1.00 28.78 111 THR A C 1
ATOM 937 O O . THR A 1 111 ? -17.390 -16.853 33.118 1.00 28.78 111 THR A O 1
ATOM 940 N N . LYS A 1 112 ? -18.741 -17.642 31.492 1.00 35.81 112 LYS A N 1
ATOM 941 C CA . LYS A 1 112 ? -19.805 -16.643 31.602 1.00 35.81 112 LYS A CA 1
ATOM 942 C C . LYS A 1 112 ? -20.415 -16.710 33.002 1.00 35.81 112 LYS A C 1
ATOM 944 O O . LYS A 1 112 ? -21.090 -17.683 33.313 1.00 35.81 112 LYS A O 1
ATOM 949 N N . GLU A 1 113 ? -20.280 -15.634 33.763 1.00 28.02 113 GLU A N 1
ATOM 950 C CA . GLU A 1 113 ? -21.268 -15.276 34.773 1.00 28.02 113 GLU A CA 1
ATOM 951 C C . GLU A 1 113 ? -21.818 -13.891 34.459 1.00 28.02 113 GLU A C 1
ATOM 953 O O . GLU A 1 113 ? -21.109 -12.891 34.365 1.00 28.02 113 GLU A O 1
ATOM 958 N N . SER A 1 114 ? -23.126 -13.874 34.235 1.00 37.56 114 SER A N 1
ATOM 959 C CA . SER A 1 114 ? -23.954 -12.691 34.132 1.00 37.56 114 SER A CA 1
ATOM 960 C C . SER A 1 114 ? -24.069 -12.018 35.495 1.00 37.56 114 SER A C 1
ATOM 962 O O . SER A 1 114 ? -24.661 -12.601 36.403 1.00 37.56 114 SER A O 1
ATOM 964 N N . LYS A 1 115 ? -23.634 -10.763 35.607 1.00 32.97 115 LYS A N 1
ATOM 965 C CA . LYS A 1 115 ? -24.261 -9.806 36.522 1.00 32.97 115 LYS A CA 1
ATOM 966 C C . LYS A 1 115 ? -24.407 -8.459 35.830 1.00 32.97 115 LYS A C 1
ATOM 968 O O . LYS A 1 115 ? -23.435 -7.856 35.384 1.00 32.97 115 LYS A O 1
ATOM 973 N N . ASN A 1 116 ? -25.668 -8.054 35.712 1.00 37.94 116 ASN A N 1
ATOM 974 C CA . ASN A 1 116 ? -26.078 -6.678 35.504 1.00 37.94 116 ASN A CA 1
ATOM 975 C C . ASN A 1 116 ? -25.399 -5.791 36.545 1.00 37.94 116 ASN A C 1
ATOM 977 O O . ASN A 1 116 ? -25.469 -6.118 37.723 1.00 37.94 116 ASN A O 1
ATOM 981 N N . GLU A 1 117 ? -24.870 -4.650 36.116 1.00 31.75 117 GLU A N 1
ATOM 982 C CA . GLU A 1 117 ? -24.972 -3.403 36.872 1.00 31.75 117 GLU A CA 1
ATOM 983 C C . GLU A 1 117 ? -24.700 -2.221 35.932 1.00 31.75 117 GLU A C 1
ATOM 985 O O . GLU A 1 117 ? -23.633 -2.078 35.335 1.00 31.75 117 GLU A O 1
ATOM 990 N N . ASN A 1 118 ? -25.737 -1.401 35.754 1.00 38.00 118 ASN A N 1
ATOM 991 C CA . ASN A 1 118 ? -25.692 -0.146 35.022 1.00 38.00 118 ASN A CA 1
ATOM 992 C C . ASN A 1 118 ? -24.890 0.879 35.829 1.00 38.00 118 ASN A C 1
ATOM 994 O O . ASN A 1 118 ? -25.424 1.514 36.732 1.00 38.00 118 ASN A O 1
ATOM 998 N N . PHE A 1 119 ? -23.641 1.100 35.434 1.00 32.31 119 PHE A N 1
ATOM 999 C CA . PHE A 1 119 ? -22.917 2.335 35.707 1.00 32.31 119 PHE A CA 1
ATOM 1000 C C . PHE A 1 119 ? -22.316 2.821 34.388 1.00 32.31 119 PHE A C 1
ATOM 1002 O O . PHE A 1 119 ? -21.324 2.279 33.904 1.00 32.31 119 PHE A O 1
ATOM 1009 N N . TYR A 1 120 ? -22.922 3.848 33.785 1.00 35.66 120 TYR A N 1
ATOM 1010 C CA . TYR A 1 120 ? -22.336 4.570 32.652 1.00 35.66 120 TYR A CA 1
ATOM 1011 C C . TYR A 1 120 ? -21.185 5.451 33.151 1.00 35.66 120 TYR A C 1
ATOM 1013 O O . TYR A 1 120 ? -21.262 6.675 33.185 1.00 35.66 120 TYR A O 1
ATOM 1021 N N . ILE A 1 121 ? -20.090 4.807 33.542 1.00 37.25 121 ILE A N 1
ATOM 1022 C CA . ILE A 1 121 ? -18.768 5.416 33.489 1.00 37.25 121 ILE A CA 1
ATOM 1023 C C . ILE A 1 121 ? -18.360 5.284 32.025 1.00 37.25 121 ILE A C 1
ATOM 1025 O O . ILE A 1 121 ? -18.253 4.171 31.510 1.00 37.25 121 ILE A O 1
ATOM 1029 N N . THR A 1 122 ? -18.178 6.399 31.319 1.00 43.66 122 THR A N 1
ATOM 1030 C CA . THR A 1 122 ? -17.610 6.412 29.966 1.00 43.66 122 THR A CA 1
ATOM 1031 C C . THR A 1 122 ? -16.170 5.912 30.044 1.00 43.66 122 THR A C 1
ATOM 1033 O O . THR A 1 122 ? -15.216 6.680 30.144 1.00 43.66 122 THR A O 1
ATOM 1036 N N . LYS A 1 123 ? -16.011 4.585 30.064 1.00 58.94 123 LYS A N 1
ATOM 1037 C CA . LYS A 1 123 ? -14.720 3.911 30.140 1.00 58.94 123 LYS A CA 1
ATOM 1038 C C . LYS A 1 123 ? -13.867 4.428 28.987 1.00 58.94 123 LYS A C 1
ATOM 1040 O O . LYS A 1 123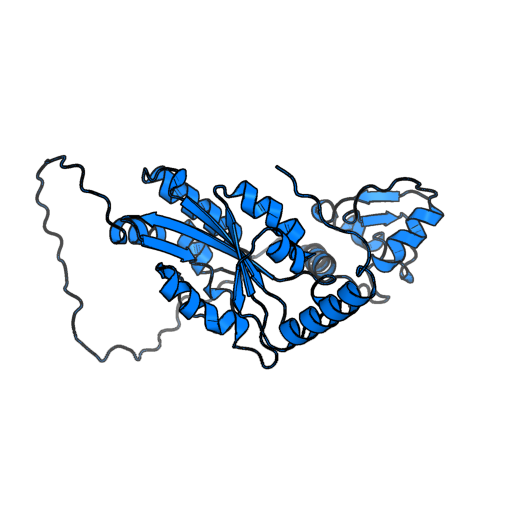 ? -14.254 4.318 27.821 1.00 58.94 123 LYS A O 1
ATOM 1045 N N . LYS A 1 124 ? -12.730 5.043 29.321 1.00 71.12 124 LYS A N 1
ATOM 1046 C CA . LYS A 1 124 ? -11.738 5.469 28.334 1.00 71.12 124 LYS A CA 1
ATOM 1047 C C . LYS A 1 124 ? -11.388 4.244 27.487 1.00 71.12 124 LYS A C 1
ATOM 1049 O O . LYS A 1 124 ? -10.979 3.223 28.034 1.00 71.12 124 LYS A O 1
ATOM 1054 N N . LYS A 1 125 ? -11.612 4.336 26.175 1.00 81.88 125 LYS A N 1
ATOM 1055 C CA . LYS A 1 125 ? -11.299 3.262 25.223 1.00 81.88 125 LYS A CA 1
ATOM 1056 C C . LYS A 1 125 ? -9.797 3.041 25.236 1.00 81.88 125 LYS A C 1
ATOM 1058 O O . LYS A 1 125 ? -9.062 3.977 24.931 1.00 81.88 125 LYS A O 1
ATOM 1063 N N . THR A 1 126 ? -9.366 1.845 25.613 1.00 88.38 126 THR A N 1
ATOM 1064 C CA . THR A 1 126 ? -7.948 1.483 25.589 1.00 88.38 126 THR A CA 1
ATOM 1065 C C . THR A 1 126 ? -7.527 1.128 24.167 1.00 88.38 126 THR A C 1
ATOM 1067 O O . THR A 1 126 ? -8.365 0.788 23.327 1.00 88.38 126 THR A O 1
ATOM 1070 N N . ILE A 1 127 ? -6.223 1.151 23.885 1.00 87.75 127 ILE A N 1
ATOM 1071 C CA . ILE A 1 127 ? -5.722 0.678 22.590 1.00 87.75 127 ILE A CA 1
ATOM 1072 C C . ILE A 1 127 ? -6.093 -0.789 22.328 1.00 87.75 127 ILE A C 1
ATOM 1074 O O . ILE A 1 127 ? -6.430 -1.142 21.200 1.00 87.75 127 ILE A O 1
ATOM 1078 N N . THR A 1 128 ? -6.109 -1.628 23.365 1.00 87.00 128 THR A N 1
ATOM 1079 C CA . THR A 1 128 ? -6.511 -3.036 23.265 1.00 87.00 128 THR A CA 1
ATOM 1080 C C . THR A 1 128 ? -7.963 -3.172 22.816 1.00 87.00 128 THR A C 1
ATOM 1082 O O . THR A 1 128 ? -8.251 -3.975 21.933 1.00 87.00 128 THR A O 1
ATOM 1085 N N . ASP A 1 129 ? -8.872 -2.348 23.349 1.00 90.25 129 ASP A N 1
ATOM 1086 C CA . ASP A 1 129 ? -10.281 -2.348 22.929 1.00 90.25 129 ASP A CA 1
ATOM 1087 C C . ASP A 1 129 ? -10.425 -1.971 21.446 1.00 90.25 129 ASP A C 1
ATOM 1089 O O . ASP A 1 129 ? -11.223 -2.561 20.717 1.00 90.25 129 ASP A O 1
ATOM 1093 N N . ILE A 1 130 ? -9.626 -1.003 20.985 1.00 89.75 130 ILE A N 1
ATOM 1094 C CA . ILE A 1 130 ? -9.610 -0.555 19.587 1.00 89.75 130 ILE A CA 1
ATOM 1095 C C . ILE A 1 130 ? -9.072 -1.658 18.668 1.00 89.75 130 ILE A C 1
ATOM 1097 O O . ILE A 1 130 ? -9.676 -1.935 17.632 1.00 89.75 130 ILE A O 1
ATOM 1101 N N . ILE A 1 131 ? -7.964 -2.301 19.048 1.00 89.00 131 ILE A N 1
ATOM 1102 C CA . ILE A 1 131 ? -7.374 -3.415 18.294 1.00 89.00 131 ILE A CA 1
ATOM 1103 C C . ILE A 1 131 ? -8.378 -4.563 18.181 1.00 89.00 131 ILE A C 1
ATOM 1105 O O . ILE A 1 131 ? -8.650 -5.011 17.069 1.00 89.00 131 ILE A O 1
ATOM 1109 N N . ASN A 1 132 ? -8.983 -4.983 19.295 1.00 87.69 132 ASN A N 1
ATOM 1110 C CA . ASN A 1 132 ? -9.989 -6.045 19.296 1.00 87.69 132 ASN A CA 1
ATOM 1111 C C . ASN A 1 132 ? -11.164 -5.684 18.384 1.00 87.69 132 ASN A C 1
ATOM 1113 O O . ASN A 1 132 ? -11.579 -6.494 17.566 1.00 87.69 132 ASN A O 1
ATOM 1117 N N . LYS A 1 133 ? -11.632 -4.430 18.425 1.00 90.88 133 LYS A N 1
ATOM 1118 C CA . LYS A 1 133 ? -12.717 -3.974 17.552 1.00 90.88 133 LYS A CA 1
ATOM 1119 C C . LYS A 1 133 ? -12.379 -4.067 16.059 1.00 90.88 133 LYS A C 1
ATOM 1121 O O . LYS A 1 133 ? -13.279 -4.323 15.262 1.00 90.88 133 LYS A O 1
ATOM 1126 N N . ILE A 1 134 ? -11.124 -3.821 15.680 1.00 91.56 134 ILE A N 1
ATOM 1127 C CA . ILE A 1 134 ? -10.653 -3.954 14.295 1.00 91.56 134 ILE A CA 1
ATOM 1128 C C . ILE A 1 134 ? -10.521 -5.431 13.912 1.00 91.56 134 ILE A C 1
ATOM 1130 O O . ILE A 1 134 ? -10.934 -5.809 12.819 1.00 91.56 134 ILE A O 1
ATOM 1134 N N . ILE A 1 135 ? -9.962 -6.259 14.797 1.00 88.62 135 ILE A N 1
ATOM 1135 C CA . ILE A 1 135 ? -9.777 -7.697 14.562 1.00 88.62 135 ILE A CA 1
ATOM 1136 C C . ILE A 1 135 ? -11.132 -8.407 14.445 1.00 88.62 135 ILE A C 1
ATOM 1138 O O . ILE A 1 135 ? -11.293 -9.252 13.572 1.00 88.62 135 ILE A O 1
ATOM 1142 N N . ASP A 1 136 ? -12.126 -8.030 15.243 1.00 91.50 136 ASP A N 1
ATOM 1143 C CA . ASP A 1 136 ? -13.467 -8.627 15.208 1.00 91.50 136 ASP A CA 1
ATOM 1144 C C . ASP A 1 136 ? -14.292 -8.211 13.970 1.00 91.50 136 ASP A C 1
ATOM 1146 O O . ASP A 1 136 ? -15.414 -8.685 13.778 1.00 91.50 136 ASP A O 1
ATOM 1150 N N . ASP A 1 137 ? -13.787 -7.307 13.122 1.00 95.06 137 ASP A N 1
ATOM 1151 C CA . ASP A 1 137 ? -14.484 -6.894 11.905 1.00 95.06 137 ASP A CA 1
ATOM 1152 C C . ASP A 1 137 ? -14.346 -7.945 10.794 1.00 95.06 137 ASP A C 1
ATOM 1154 O O . ASP A 1 137 ? -13.257 -8.191 10.274 1.00 95.06 137 ASP A O 1
ATOM 1158 N N . ASN A 1 138 ? -15.475 -8.520 10.369 1.00 95.19 138 ASN A N 1
ATOM 1159 C CA . ASN A 1 138 ? -15.504 -9.561 9.334 1.00 95.19 138 ASN A CA 1
ATOM 1160 C C . ASN A 1 138 ? -14.833 -9.126 8.019 1.00 95.19 138 ASN A C 1
ATOM 1162 O O . ASN A 1 138 ? -14.165 -9.931 7.379 1.00 95.19 138 ASN A O 1
ATOM 1166 N N . ILE A 1 139 ? -14.968 -7.853 7.624 1.00 95.81 139 ILE A N 1
ATOM 1167 C CA . ILE A 1 139 ? -14.369 -7.349 6.380 1.00 95.81 139 ILE A CA 1
ATOM 1168 C C . ILE A 1 139 ? -12.842 -7.250 6.529 1.00 95.81 139 ILE A C 1
ATOM 1170 O O . ILE A 1 139 ? -12.105 -7.582 5.603 1.00 95.81 139 ILE A O 1
ATOM 1174 N N . VAL A 1 140 ? -12.345 -6.838 7.700 1.00 91.25 140 VAL A N 1
ATOM 1175 C CA . VAL A 1 140 ? -10.903 -6.864 7.997 1.00 91.25 140 VAL A CA 1
ATOM 1176 C C . VAL A 1 140 ? -10.367 -8.297 7.988 1.00 91.25 140 VAL A C 1
ATOM 1178 O O . VAL A 1 140 ? -9.305 -8.535 7.414 1.00 91.25 140 VAL A O 1
ATOM 1181 N N . GLN A 1 141 ? -11.107 -9.259 8.545 1.00 91.81 141 GLN A N 1
ATOM 1182 C CA . GLN A 1 141 ? -10.738 -10.677 8.479 1.00 91.81 141 GLN A CA 1
ATOM 1183 C C . GLN A 1 141 ? -10.665 -11.190 7.035 1.00 91.81 141 GLN A C 1
ATOM 1185 O O . GLN A 1 141 ? -9.722 -11.900 6.685 1.00 91.81 141 GLN A O 1
ATOM 1190 N N . ASP A 1 142 ? -11.581 -10.773 6.159 1.00 93.50 142 ASP A N 1
ATOM 1191 C CA . ASP A 1 142 ? -11.511 -11.101 4.731 1.00 93.50 142 ASP A CA 1
ATOM 1192 C C . ASP A 1 142 ? -10.233 -10.552 4.076 1.00 93.50 142 ASP A C 1
ATOM 1194 O O . ASP A 1 142 ? -9.602 -11.242 3.270 1.00 93.50 142 ASP A O 1
ATOM 1198 N N . PHE A 1 143 ? -9.795 -9.345 4.452 1.00 91.31 143 PHE A N 1
ATOM 1199 C CA . PHE A 1 143 ? -8.523 -8.791 3.980 1.00 91.31 143 PHE A CA 1
ATOM 1200 C C . PHE A 1 143 ? -7.308 -9.546 4.524 1.00 91.31 143 PHE A C 1
ATOM 1202 O O . PHE A 1 143 ? -6.338 -9.703 3.792 1.00 91.31 143 PHE A O 1
ATOM 1209 N N . ILE A 1 144 ? -7.344 -10.047 5.760 1.00 86.81 144 ILE A N 1
ATOM 1210 C CA . ILE A 1 144 ? -6.272 -10.901 6.303 1.00 86.81 144 ILE A CA 1
ATOM 1211 C C . ILE A 1 144 ? -6.215 -12.226 5.531 1.00 86.81 144 ILE A C 1
ATOM 1213 O O . ILE A 1 144 ? -5.145 -12.692 5.150 1.00 86.81 144 ILE A O 1
ATOM 1217 N N . ASN A 1 145 ? -7.369 -12.818 5.232 1.00 86.50 145 ASN A N 1
ATOM 1218 C CA . ASN A 1 145 ? -7.434 -14.083 4.504 1.00 86.50 145 ASN A CA 1
ATOM 1219 C C . ASN A 1 145 ? -7.012 -13.939 3.030 1.00 86.50 145 ASN A C 1
ATOM 1221 O O . ASN A 1 145 ? -6.482 -14.883 2.439 1.00 86.50 145 ASN A O 1
ATOM 1225 N N . GLN A 1 146 ? -7.241 -12.770 2.419 1.00 91.31 146 GLN A N 1
ATOM 1226 C CA . GLN A 1 146 ? -6.904 -12.476 1.020 1.00 91.31 146 GLN A CA 1
ATOM 1227 C C . GLN A 1 146 ? -6.214 -11.105 0.880 1.00 91.31 146 GLN A C 1
ATOM 1229 O O . GLN A 1 146 ? -6.789 -10.169 0.324 1.00 91.31 146 GLN A O 1
ATOM 1234 N N . PRO A 1 147 ? -4.954 -10.968 1.327 1.00 83.06 147 PRO A N 1
ATOM 1235 C CA . PRO A 1 147 ? -4.322 -9.661 1.539 1.00 83.06 147 PRO A CA 1
ATOM 1236 C C . PRO A 1 147 ? -3.841 -8.975 0.257 1.00 83.06 147 PRO A C 1
ATOM 1238 O O . PRO A 1 147 ? -3.670 -7.754 0.224 1.00 83.06 147 PRO A O 1
ATOM 1241 N N . SER A 1 148 ? -3.626 -9.738 -0.819 1.00 87.12 148 SER A N 1
ATOM 1242 C CA . SER A 1 148 ? -3.031 -9.221 -2.054 1.00 87.12 148 SER A CA 1
ATOM 1243 C C . SER A 1 148 ? -3.900 -8.137 -2.696 1.00 87.12 148 SER A C 1
ATOM 1245 O O . SER A 1 148 ? -5.034 -8.383 -3.107 1.00 87.12 148 SER A O 1
ATOM 1247 N N . GLY A 1 149 ? -3.348 -6.925 -2.800 1.00 87.19 149 GLY A N 1
ATOM 1248 C CA . GLY A 1 149 ? -4.031 -5.784 -3.414 1.00 87.19 149 GLY A CA 1
ATOM 1249 C C . GLY A 1 149 ? -5.166 -5.189 -2.575 1.00 87.19 149 GLY A C 1
ATOM 1250 O O . GLY A 1 149 ? -5.909 -4.360 -3.092 1.00 87.19 149 GLY A O 1
ATOM 1251 N N . LYS A 1 150 ? -5.302 -5.584 -1.302 1.00 94.00 150 LYS A N 1
ATOM 1252 C CA . LYS A 1 150 ? -6.369 -5.121 -0.399 1.00 94.00 150 LYS A CA 1
ATOM 1253 C C . LYS A 1 150 ? -5.952 -4.025 0.571 1.00 94.00 150 LYS A C 1
ATOM 1255 O O . LYS A 1 150 ? -6.795 -3.522 1.300 1.00 94.00 150 LYS A O 1
ATOM 1260 N N . CYS A 1 151 ? -4.689 -3.606 0.570 1.00 96.38 151 CYS A N 1
ATOM 1261 C CA . CYS A 1 151 ? -4.181 -2.642 1.549 1.00 96.38 151 CYS A CA 1
ATOM 1262 C C . CYS A 1 151 ? -4.913 -1.285 1.546 1.00 96.38 151 CYS A C 1
ATOM 1264 O O . CYS A 1 151 ? -5.152 -0.725 2.611 1.00 96.38 151 CYS A O 1
ATOM 1266 N N . PHE A 1 152 ? -5.363 -0.788 0.389 1.00 96.44 152 PHE A N 1
ATOM 1267 C CA . PHE A 1 152 ? -6.158 0.448 0.303 1.00 96.44 152 PHE A CA 1
ATOM 1268 C C . PHE A 1 152 ? -7.584 0.253 0.842 1.00 96.44 152 PHE A C 1
ATOM 1270 O O . PHE A 1 152 ? -8.039 1.042 1.670 1.00 96.44 152 PHE A O 1
ATOM 1277 N N . ASP A 1 153 ? -8.266 -0.823 0.435 1.00 96.38 153 ASP A N 1
ATOM 1278 C CA . ASP A 1 153 ? -9.608 -1.170 0.930 1.00 96.38 153 ASP A CA 1
ATOM 1279 C C . ASP A 1 153 ? -9.593 -1.384 2.453 1.00 96.38 153 ASP A C 1
ATOM 1281 O O . ASP A 1 153 ? -10.452 -0.875 3.177 1.00 96.38 153 ASP A O 1
ATOM 1285 N N . SER A 1 154 ? -8.563 -2.073 2.946 1.00 97.75 154 SER A N 1
ATOM 1286 C CA . SER A 1 154 ? -8.332 -2.303 4.367 1.00 97.75 154 SER A CA 1
ATOM 1287 C C . SER A 1 154 ? -8.089 -1.009 5.124 1.00 97.75 154 SER A C 1
ATOM 1289 O O . SER A 1 154 ? -8.686 -0.804 6.179 1.00 97.75 154 SER A O 1
ATOM 1291 N N . ALA A 1 155 ? -7.238 -0.122 4.606 1.00 98.25 155 ALA A N 1
ATOM 1292 C CA . ALA A 1 155 ? -6.961 1.145 5.265 1.00 98.25 155 ALA A CA 1
ATOM 1293 C C . ALA A 1 155 ? -8.214 2.025 5.349 1.00 98.25 155 ALA A C 1
ATOM 1295 O O . ALA A 1 155 ? -8.501 2.600 6.400 1.00 98.25 155 ALA A O 1
ATOM 1296 N N . LYS A 1 156 ? -9.012 2.070 4.277 1.00 98.06 156 LYS A N 1
ATOM 1297 C CA . LYS A 1 156 ? -10.301 2.768 4.275 1.00 98.06 156 LYS A CA 1
ATOM 1298 C C . LYS A 1 156 ? -11.251 2.192 5.328 1.00 98.06 156 LYS A C 1
ATOM 1300 O O . LYS A 1 156 ? -11.766 2.944 6.151 1.00 98.06 156 LYS A O 1
ATOM 1305 N N . ARG A 1 157 ? -11.422 0.863 5.354 1.00 98.12 157 ARG A N 1
ATOM 1306 C CA . ARG A 1 157 ? -12.305 0.183 6.314 1.00 98.12 157 ARG A CA 1
ATOM 1307 C C . ARG A 1 157 ? -11.886 0.431 7.760 1.00 98.12 157 ARG A C 1
ATOM 1309 O O . ARG A 1 157 ? -12.740 0.736 8.586 1.00 98.12 157 ARG A O 1
ATOM 1316 N N . ILE A 1 158 ? -10.595 0.331 8.070 1.00 98.31 158 ILE A N 1
ATOM 1317 C CA . ILE A 1 158 ? -10.078 0.606 9.417 1.00 98.31 158 ILE A CA 1
ATOM 1318 C C . ILE A 1 158 ? -10.325 2.067 9.797 1.00 98.31 158 ILE A C 1
ATOM 1320 O O . ILE A 1 158 ? -10.779 2.334 10.908 1.00 98.31 158 ILE A O 1
ATOM 1324 N N . GLY A 1 159 ? -10.099 3.008 8.876 1.00 97.88 159 GLY A N 1
ATOM 1325 C CA . GLY A 1 159 ? -10.444 4.415 9.077 1.00 97.88 159 GLY A CA 1
ATOM 1326 C C . GLY A 1 159 ? -11.921 4.609 9.441 1.00 97.88 159 GLY A C 1
ATOM 1327 O O . GLY A 1 159 ? -12.226 5.301 10.413 1.00 97.88 159 GLY A O 1
ATOM 1328 N N . ASP A 1 160 ? -12.831 3.947 8.724 1.00 97.50 160 ASP A N 1
ATOM 1329 C CA . ASP A 1 160 ? -14.272 3.985 9.002 1.00 97.50 160 ASP A CA 1
ATOM 1330 C C . ASP A 1 160 ? -14.615 3.365 10.369 1.00 97.50 160 ASP A C 1
ATOM 1332 O O . ASP A 1 160 ? -15.414 3.930 11.121 1.00 97.50 160 ASP A O 1
ATOM 1336 N N . ILE A 1 161 ? -13.982 2.242 10.734 1.00 97.31 161 ILE A N 1
ATOM 1337 C CA . ILE A 1 161 ? -14.146 1.609 12.052 1.00 97.31 161 ILE A CA 1
ATOM 1338 C C . ILE A 1 161 ? -13.716 2.578 13.154 1.00 97.31 161 ILE A C 1
ATOM 1340 O O . ILE A 1 161 ? -14.501 2.824 14.067 1.00 97.31 161 ILE A O 1
ATOM 1344 N N . LEU A 1 162 ? -12.523 3.172 13.059 1.00 96.12 162 LEU A N 1
ATOM 1345 C CA . LEU A 1 162 ? -12.002 4.108 14.060 1.00 96.12 162 LEU A CA 1
ATOM 1346 C C . LEU A 1 162 ? -12.935 5.312 14.252 1.00 96.12 162 LEU A C 1
ATOM 1348 O O . LEU A 1 162 ? -13.268 5.654 15.389 1.00 96.12 162 LEU A O 1
ATOM 1352 N N . LYS A 1 163 ? -13.425 5.904 13.156 1.00 95.38 163 LYS A N 1
ATOM 1353 C CA . LYS A 1 163 ? -14.399 7.007 13.202 1.00 95.38 163 LYS A CA 1
ATOM 1354 C C . LYS A 1 163 ? -15.722 6.578 13.833 1.00 95.38 163 LYS A C 1
ATOM 1356 O O . LYS A 1 163 ? -16.231 7.269 14.712 1.00 95.38 163 LYS A O 1
ATOM 1361 N N . SER A 1 164 ? -16.252 5.411 13.456 1.00 92.81 164 SER A N 1
ATOM 1362 C CA . SER A 1 164 ? -17.468 4.851 14.073 1.00 92.81 164 SER A CA 1
ATOM 1363 C C . SER A 1 164 ? -17.280 4.551 15.564 1.00 92.81 164 SER A C 1
ATOM 1365 O O . SER A 1 164 ? -18.217 4.629 16.355 1.00 92.81 164 SER A O 1
ATOM 1367 N N . TYR A 1 165 ? -16.040 4.274 15.965 1.00 89.12 165 TYR A N 1
ATOM 1368 C CA . TYR A 1 165 ? -15.632 4.078 17.344 1.00 89.12 165 TYR A CA 1
ATOM 1369 C C . TYR A 1 165 ? -15.339 5.404 18.063 1.00 89.12 165 TYR A C 1
ATOM 1371 O O . TYR A 1 165 ? -14.837 5.392 19.184 1.00 89.12 165 TYR A O 1
ATOM 1379 N N . GLY A 1 166 ? -15.678 6.555 17.476 1.00 91.00 166 GLY A N 1
ATOM 1380 C CA . GLY A 1 166 ? -15.577 7.878 18.098 1.00 91.00 166 GLY A CA 1
ATOM 1381 C C . GLY A 1 166 ? -14.159 8.450 18.162 1.00 91.00 166 GLY A C 1
ATOM 1382 O O . GLY A 1 166 ? -13.920 9.386 18.924 1.00 91.00 166 GLY A O 1
ATOM 1383 N N . ILE A 1 167 ? -13.213 7.895 17.402 1.00 92.56 167 ILE A N 1
ATOM 1384 C CA . ILE A 1 167 ? -11.882 8.484 17.252 1.00 92.56 167 ILE A CA 1
ATOM 1385 C C . ILE A 1 167 ? -11.981 9.689 16.319 1.00 92.56 167 ILE A C 1
ATOM 1387 O O . ILE A 1 167 ? -12.510 9.592 15.212 1.00 92.56 167 ILE A O 1
ATOM 1391 N N . LYS A 1 168 ? -11.453 10.827 16.774 1.00 91.88 168 LYS A N 1
ATOM 1392 C CA . LYS A 1 168 ? -11.433 12.057 15.982 1.00 91.88 168 LYS A CA 1
ATOM 1393 C C . LYS A 1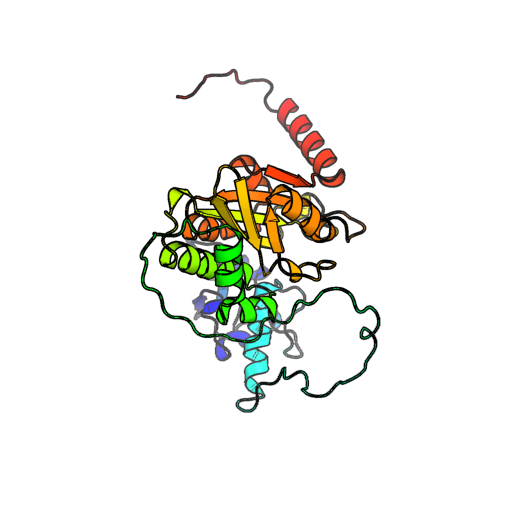 168 ? -10.471 11.946 14.799 1.00 91.88 168 LYS A C 1
ATOM 1395 O O . LYS A 1 168 ? -9.409 11.335 14.921 1.00 91.88 168 LYS A O 1
ATOM 1400 N N . GLU A 1 169 ? -10.835 12.556 13.675 1.00 92.00 169 GLU A N 1
ATOM 1401 C CA . GLU A 1 169 ? -10.095 12.423 12.416 1.00 92.00 169 GLU A CA 1
ATOM 1402 C C . GLU A 1 169 ? -8.654 12.930 12.509 1.00 92.00 169 GLU A C 1
ATOM 1404 O O . GLU A 1 169 ? -7.774 12.324 11.909 1.00 92.00 169 GLU A O 1
ATOM 1409 N N . GLU A 1 170 ? -8.377 13.965 13.308 1.00 91.50 170 GLU A N 1
ATOM 1410 C CA . GLU A 1 170 ? -7.022 14.501 13.489 1.00 91.50 170 GLU A CA 1
ATOM 1411 C C . GLU A 1 170 ? -6.034 13.500 14.112 1.00 91.50 170 GLU A C 1
ATOM 1413 O O . GLU A 1 170 ? -4.820 13.654 13.973 1.00 91.50 170 GLU A O 1
ATOM 1418 N N . ASN A 1 171 ? -6.548 12.458 14.772 1.00 94.12 171 ASN A N 1
ATOM 1419 C CA . ASN A 1 171 ? -5.744 11.394 15.368 1.00 94.12 171 ASN A CA 1
ATOM 1420 C C . ASN A 1 171 ? -5.531 10.210 14.419 1.00 94.12 171 ASN A C 1
ATOM 1422 O O . ASN A 1 171 ? -4.806 9.282 14.774 1.00 94.12 171 ASN A O 1
ATOM 1426 N N . ILE A 1 172 ? -6.157 10.217 13.240 1.00 97.12 172 ILE A N 1
ATOM 1427 C CA . ILE A 1 172 ? -6.068 9.145 12.250 1.00 97.12 172 ILE A CA 1
ATOM 1428 C C . ILE A 1 172 ? -5.208 9.632 11.088 1.00 97.12 172 ILE A C 1
ATOM 1430 O O . ILE A 1 172 ? -5.487 10.661 10.475 1.00 97.12 172 ILE A O 1
ATOM 1434 N N . LYS A 1 173 ? -4.179 8.864 10.738 1.00 97.44 173 LYS A N 1
ATOM 1435 C CA . LYS A 1 173 ? -3.376 9.106 9.534 1.00 97.44 173 LYS A CA 1
ATOM 1436 C C . LYS A 1 173 ? -3.349 7.873 8.645 1.00 97.44 173 LYS A C 1
ATOM 1438 O O . LYS A 1 173 ? -3.649 6.765 9.080 1.00 97.44 173 LYS A O 1
ATOM 1443 N N . TYR A 1 174 ? -2.958 8.073 7.396 1.00 97.81 174 TYR A N 1
ATOM 1444 C CA . TYR A 1 174 ? -2.833 7.030 6.385 1.00 97.81 174 TYR A CA 1
ATOM 1445 C C . TYR A 1 174 ? -1.400 7.028 5.870 1.00 97.81 174 TYR A C 1
ATOM 1447 O O . TYR A 1 174 ? -0.981 7.971 5.194 1.00 97.81 174 TYR A O 1
ATOM 1455 N N . ARG A 1 175 ? -0.647 5.982 6.210 1.00 97.81 175 ARG A N 1
ATOM 1456 C CA . ARG A 1 175 ? 0.732 5.782 5.765 1.00 97.81 175 ARG A CA 1
ATOM 1457 C C . ARG A 1 175 ? 0.717 5.159 4.392 1.00 97.81 175 ARG A C 1
ATOM 1459 O O . ARG A 1 175 ? 0.282 4.022 4.241 1.00 97.81 175 ARG A O 1
ATOM 1466 N N . LEU A 1 176 ? 1.223 5.884 3.409 1.00 96.69 176 LEU A N 1
ATOM 1467 C CA . LEU A 1 176 ? 1.451 5.372 2.071 1.00 96.69 176 LEU A CA 1
ATOM 1468 C C . LEU A 1 176 ? 2.917 4.983 1.933 1.00 96.69 176 LEU A C 1
ATOM 1470 O O . LEU A 1 176 ? 3.787 5.845 2.032 1.00 96.69 176 LEU A O 1
ATOM 1474 N N . CYS A 1 177 ? 3.188 3.714 1.646 1.00 95.19 177 CYS A N 1
ATOM 1475 C CA . CYS A 1 177 ? 4.534 3.234 1.367 1.00 95.19 177 CYS A CA 1
ATOM 1476 C C . CYS A 1 177 ? 4.768 3.071 -0.134 1.00 95.19 177 CYS A C 1
ATOM 1478 O O . CYS A 1 177 ? 3.885 2.652 -0.886 1.00 95.19 177 CYS A O 1
ATOM 1480 N N . GLN A 1 178 ? 6.005 3.327 -0.536 1.00 91.88 178 GLN A N 1
ATOM 1481 C CA . GLN A 1 178 ? 6.584 2.986 -1.826 1.00 91.88 178 GLN A CA 1
ATOM 1482 C C . GLN A 1 178 ? 7.684 1.959 -1.621 1.00 91.88 178 GLN A C 1
ATOM 1484 O O . GLN A 1 178 ? 8.571 2.143 -0.787 1.00 91.88 178 GLN A O 1
ATOM 1489 N N . ILE A 1 179 ? 7.636 0.888 -2.402 1.00 88.94 179 ILE A N 1
ATOM 1490 C CA . ILE A 1 179 ? 8.551 -0.242 -2.310 1.00 88.94 179 ILE A CA 1
ATOM 1491 C C . ILE A 1 179 ? 9.068 -0.532 -3.721 1.00 88.94 179 ILE A C 1
ATOM 1493 O O . ILE A 1 179 ? 8.297 -0.826 -4.638 1.00 88.94 179 ILE A O 1
ATOM 1497 N N . THR A 1 180 ? 10.384 -0.461 -3.919 1.00 85.06 180 THR A N 1
ATOM 1498 C CA . THR A 1 180 ? 10.975 -0.843 -5.210 1.00 85.06 180 THR A CA 1
ATOM 1499 C C . THR A 1 180 ? 10.850 -2.349 -5.420 1.00 85.06 180 THR A C 1
ATOM 1501 O O . THR A 1 180 ? 10.815 -3.129 -4.469 1.00 85.06 180 THR A O 1
ATOM 1504 N N . ARG A 1 181 ? 10.860 -2.812 -6.665 1.00 73.81 181 ARG A N 1
ATOM 1505 C CA . ARG A 1 181 ? 10.905 -4.249 -6.972 1.00 73.81 181 ARG A CA 1
ATOM 1506 C C . ARG A 1 181 ? 12.300 -4.838 -6.715 1.00 73.81 181 ARG A C 1
ATOM 1508 O O . ARG A 1 181 ? 13.289 -4.099 -6.681 1.00 73.81 181 ARG A O 1
ATOM 1515 N N . PRO A 1 182 ? 12.409 -6.168 -6.540 1.00 67.19 182 PRO A N 1
ATOM 1516 C CA . PRO A 1 182 ? 13.705 -6.828 -6.445 1.00 67.19 182 PRO A CA 1
ATOM 1517 C C . PRO A 1 182 ? 14.499 -6.641 -7.739 1.00 67.19 182 PRO A C 1
ATOM 1519 O O . PRO A 1 182 ? 13.942 -6.743 -8.829 1.00 67.19 182 PRO A O 1
ATOM 1522 N N . GLY A 1 183 ? 15.803 -6.401 -7.619 1.00 63.66 183 GLY A N 1
ATOM 1523 C CA . GLY A 1 183 ? 16.703 -6.340 -8.774 1.00 63.66 183 GLY A CA 1
ATOM 1524 C C . GLY A 1 183 ? 16.561 -5.105 -9.665 1.00 63.66 183 GLY A C 1
ATOM 1525 O O . GLY A 1 183 ? 17.192 -5.066 -10.717 1.00 63.66 183 GLY A O 1
ATOM 1526 N N . MET A 1 184 ? 15.779 -4.100 -9.256 1.00 68.31 184 MET A N 1
ATOM 1527 C CA . MET A 1 184 ? 15.700 -2.835 -9.988 1.00 68.31 184 MET A CA 1
ATOM 1528 C C . MET A 1 184 ? 17.039 -2.103 -9.979 1.00 68.31 184 MET A C 1
ATOM 1530 O O . MET A 1 184 ? 17.734 -2.036 -8.962 1.00 68.31 184 MET A O 1
ATOM 1534 N N . THR A 1 185 ? 17.364 -1.499 -11.116 1.00 64.75 185 THR A N 1
ATOM 1535 C CA . THR A 1 185 ? 18.413 -0.490 -11.230 1.00 64.75 185 THR A CA 1
ATOM 1536 C C . THR A 1 185 ? 17.807 0.911 -11.125 1.00 64.75 185 THR A C 1
ATOM 1538 O O . THR A 1 185 ? 16.591 1.096 -11.160 1.00 64.75 185 THR A O 1
ATOM 1541 N N . TRP A 1 186 ? 18.651 1.942 -11.035 1.00 60.53 186 TRP A N 1
ATOM 1542 C CA . TRP A 1 186 ? 18.174 3.330 -11.032 1.00 60.53 186 TRP A CA 1
ATOM 1543 C C . TRP A 1 186 ? 17.390 3.702 -12.301 1.00 60.53 186 TRP A C 1
ATOM 1545 O O . TRP A 1 186 ? 16.458 4.495 -12.230 1.00 60.53 186 TRP A O 1
ATOM 1555 N N . LEU A 1 187 ? 17.732 3.111 -13.454 1.00 59.78 187 LEU A N 1
ATOM 1556 C CA . LEU A 1 187 ? 16.997 3.354 -14.700 1.00 59.78 187 LEU A CA 1
ATOM 1557 C C . LEU A 1 187 ? 15.566 2.813 -14.640 1.00 59.78 187 LEU A C 1
ATOM 1559 O O . LEU A 1 187 ? 14.712 3.323 -15.358 1.00 59.78 187 LEU A O 1
ATOM 1563 N N . ASP A 1 188 ? 15.312 1.829 -13.781 1.00 63.44 188 ASP A N 1
ATOM 1564 C CA . ASP A 1 188 ? 14.014 1.175 -13.646 1.00 63.44 188 ASP A CA 1
ATOM 1565 C C . ASP A 1 188 ? 13.156 1.874 -12.582 1.00 63.44 188 ASP A C 1
ATOM 1567 O O . ASP A 1 188 ? 11.935 1.919 -12.708 1.00 63.44 188 ASP A O 1
ATOM 1571 N N . VAL A 1 189 ? 13.785 2.465 -11.554 1.00 62.91 189 VAL A N 1
ATOM 1572 C CA . VAL A 1 189 ? 13.111 2.982 -10.344 1.00 62.91 189 VAL A CA 1
ATOM 1573 C C . VAL A 1 189 ? 12.060 4.063 -10.630 1.00 62.91 189 VAL A C 1
ATOM 1575 O O . VAL A 1 189 ? 11.055 4.126 -9.931 1.00 62.91 189 VAL A O 1
ATOM 1578 N N . ASN A 1 190 ? 12.256 4.854 -11.691 1.00 57.12 190 ASN A N 1
ATOM 1579 C CA . ASN A 1 190 ? 11.331 5.908 -12.142 1.00 57.12 190 ASN A CA 1
ATOM 1580 C C . ASN A 1 190 ? 10.751 5.624 -13.544 1.00 57.12 190 ASN A C 1
ATOM 1582 O O . ASN A 1 190 ? 10.333 6.539 -14.254 1.00 57.12 190 ASN A O 1
ATOM 1586 N N . ARG A 1 191 ? 10.808 4.365 -13.998 1.00 57.25 191 ARG A N 1
ATOM 1587 C CA . ARG A 1 191 ? 10.243 3.922 -15.288 1.00 57.25 191 ARG A CA 1
ATOM 1588 C C . ARG A 1 191 ? 9.232 2.796 -15.129 1.00 57.25 191 ARG A C 1
ATOM 1590 O O . ARG A 1 191 ? 8.275 2.730 -15.898 1.00 57.25 191 ARG A O 1
ATOM 1597 N N . ASP A 1 192 ? 9.444 1.927 -14.150 1.00 60.97 192 ASP A N 1
ATOM 1598 C CA . ASP A 1 192 ? 8.568 0.806 -13.849 1.00 60.97 192 ASP A CA 1
ATOM 1599 C C . ASP A 1 192 ? 7.622 1.124 -12.690 1.00 60.97 192 ASP A C 1
ATOM 1601 O O . ASP A 1 192 ? 7.929 1.899 -11.792 1.00 60.97 192 ASP A O 1
ATOM 1605 N N . ASN A 1 193 ? 6.466 0.452 -12.683 1.00 66.25 193 ASN A N 1
ATOM 1606 C CA . ASN A 1 193 ? 5.508 0.560 -11.586 1.00 66.25 193 ASN A CA 1
ATOM 1607 C C . ASN A 1 193 ? 6.084 -0.041 -10.298 1.00 66.25 193 ASN A C 1
ATOM 1609 O O . ASN A 1 193 ? 6.091 -1.271 -10.145 1.00 66.25 193 ASN A O 1
ATOM 1613 N N . ASN A 1 194 ? 6.472 0.808 -9.356 1.00 78.12 194 ASN A N 1
ATOM 1614 C CA . ASN A 1 194 ? 6.824 0.394 -8.004 1.00 78.12 194 ASN A CA 1
ATOM 1615 C C . ASN A 1 194 ? 5.613 -0.208 -7.274 1.00 78.12 194 ASN A C 1
ATOM 1617 O O . ASN A 1 194 ? 4.447 0.014 -7.639 1.00 78.12 194 ASN A O 1
ATOM 1621 N N . GLU A 1 195 ? 5.901 -1.024 -6.264 1.00 86.56 195 GLU A N 1
ATOM 1622 C CA . GLU A 1 195 ? 4.892 -1.546 -5.349 1.00 86.56 195 GLU A CA 1
ATOM 1623 C C . GLU A 1 195 ? 4.481 -0.424 -4.389 1.00 86.56 195 GLU A C 1
ATOM 1625 O O . GLU A 1 195 ? 5.306 0.383 -3.955 1.00 86.56 195 GLU A O 1
ATOM 1630 N N . ASN A 1 196 ? 3.195 -0.357 -4.066 1.00 90.69 196 ASN A N 1
ATOM 1631 C CA . ASN A 1 196 ? 2.668 0.543 -3.055 1.00 90.69 196 ASN A CA 1
ATOM 1632 C C . ASN A 1 196 ? 1.985 -0.260 -1.950 1.00 90.69 196 ASN A C 1
ATOM 1634 O O . ASN A 1 196 ? 1.528 -1.383 -2.163 1.00 90.69 196 ASN A O 1
ATOM 1638 N N . HIS A 1 197 ? 1.918 0.333 -0.767 1.00 95.31 197 HIS A N 1
ATOM 1639 C CA . HIS A 1 197 ? 1.232 -0.240 0.385 1.00 95.31 197 HIS A CA 1
ATOM 1640 C C . HIS A 1 197 ? 0.556 0.857 1.186 1.00 95.31 197 HIS A C 1
ATOM 1642 O O . HIS A 1 197 ? 1.011 1.999 1.136 1.00 95.31 197 HIS A O 1
ATOM 1648 N N . MET A 1 198 ? -0.494 0.521 1.928 1.00 97.31 198 MET A N 1
ATOM 1649 C CA . MET A 1 198 ? -1.141 1.473 2.820 1.00 97.31 198 MET A CA 1
ATOM 1650 C C . MET A 1 198 ? -1.420 0.847 4.179 1.00 97.31 198 MET A C 1
ATOM 1652 O O . MET A 1 198 ? -1.899 -0.280 4.250 1.00 97.31 198 MET A O 1
ATOM 1656 N N . ALA A 1 199 ? -1.146 1.610 5.233 1.00 97.69 199 ALA A N 1
ATOM 1657 C CA . ALA A 1 199 ? -1.486 1.281 6.611 1.00 97.69 199 ALA A CA 1
ATOM 1658 C C . ALA A 1 199 ? -2.182 2.473 7.283 1.00 97.69 199 ALA A C 1
ATOM 1660 O O . ALA A 1 199 ? -2.045 3.616 6.838 1.00 97.69 199 ALA A O 1
ATOM 1661 N N . VAL A 1 200 ? -2.923 2.220 8.362 1.00 98.50 200 VAL A N 1
ATOM 1662 C CA . VAL A 1 200 ? -3.568 3.277 9.158 1.00 98.50 200 VAL A CA 1
ATOM 1663 C C . VAL A 1 200 ? -2.764 3.514 10.421 1.00 98.50 200 VAL A C 1
ATOM 1665 O O . VAL A 1 200 ? -2.357 2.557 11.074 1.00 98.50 200 VAL A O 1
ATOM 1668 N N . LEU A 1 201 ? -2.565 4.780 10.777 1.00 97.31 201 LEU A N 1
ATOM 1669 C CA . LEU A 1 201 ? -1.977 5.174 12.048 1.00 97.31 201 LEU A CA 1
ATOM 1670 C C . LEU A 1 201 ? -3.033 5.788 12.946 1.00 97.31 201 LEU A C 1
ATOM 1672 O O . LEU A 1 201 ? -3.893 6.544 12.489 1.00 97.31 201 LEU A O 1
ATOM 1676 N N . LEU A 1 202 ? -2.894 5.520 14.233 1.00 95.00 202 LEU A N 1
ATOM 1677 C CA . LEU A 1 202 ? -3.667 6.135 15.289 1.00 95.00 202 LEU A CA 1
ATOM 1678 C C . LEU A 1 202 ? -2.729 6.758 16.314 1.00 95.00 202 LEU A C 1
ATOM 1680 O O . LEU A 1 202 ? -1.908 6.066 16.915 1.00 95.00 202 LEU A O 1
ATOM 1684 N N . ILE A 1 203 ? -2.901 8.054 16.548 1.00 89.56 203 ILE A N 1
ATOM 1685 C CA . ILE A 1 203 ? -2.295 8.753 17.676 1.00 89.56 203 ILE A CA 1
ATOM 1686 C C . ILE A 1 203 ? -3.216 8.546 18.880 1.00 89.56 203 ILE A C 1
ATOM 1688 O O . ILE A 1 203 ? -4.340 9.048 18.918 1.00 89.56 203 ILE A O 1
ATOM 1692 N N . HIS A 1 204 ? -2.756 7.778 19.862 1.00 85.44 204 HIS A N 1
ATOM 1693 C CA . HIS A 1 204 ? -3.507 7.472 21.075 1.00 85.44 204 HIS A CA 1
ATOM 1694 C C . HIS A 1 204 ? -2.568 7.488 22.277 1.00 85.44 204 HIS A C 1
ATOM 1696 O O . HIS A 1 204 ? -1.524 6.844 22.252 1.00 85.44 204 HIS A O 1
ATOM 1702 N N . GLU A 1 205 ? -2.927 8.237 23.324 1.00 83.38 205 GLU A N 1
ATOM 1703 C CA . GLU A 1 205 ? -2.131 8.333 24.562 1.00 83.38 205 GLU A CA 1
ATOM 1704 C C . GLU A 1 205 ? -0.651 8.681 24.302 1.00 83.38 205 GLU A C 1
ATOM 1706 O O . GLU A 1 205 ? 0.260 8.049 24.830 1.00 83.38 205 GLU A O 1
ATOM 1711 N N . ASN A 1 206 ? -0.412 9.683 23.447 1.00 82.19 206 ASN A N 1
ATOM 1712 C CA . ASN A 1 206 ? 0.921 10.141 23.023 1.00 82.19 206 ASN A CA 1
ATOM 1713 C C . ASN A 1 206 ? 1.783 9.077 22.319 1.00 82.19 206 ASN A C 1
ATOM 1715 O O . ASN A 1 206 ? 2.980 9.282 22.131 1.00 82.19 206 ASN A O 1
ATOM 1719 N N . SER A 1 207 ? 1.183 7.961 21.907 1.00 83.62 207 SER A N 1
ATOM 1720 C CA . SER A 1 207 ? 1.836 6.896 21.151 1.00 83.62 207 SER A CA 1
ATOM 1721 C C . SER A 1 207 ? 1.209 6.758 19.768 1.00 83.62 207 SER A C 1
ATOM 1723 O O . SER A 1 207 ? 0.009 6.971 19.588 1.00 83.62 207 SER A O 1
ATOM 1725 N N . THR A 1 208 ? 2.026 6.377 18.790 1.00 86.50 208 THR A N 1
ATOM 1726 C CA . THR A 1 208 ? 1.572 6.080 17.429 1.00 86.50 208 THR A CA 1
ATOM 1727 C C . THR A 1 208 ? 1.433 4.575 17.259 1.00 86.50 208 THR A C 1
ATOM 1729 O O . THR A 1 208 ? 2.417 3.831 17.344 1.00 86.50 208 THR A O 1
ATOM 1732 N N . TYR A 1 209 ? 0.211 4.138 16.981 1.00 88.81 209 TYR A N 1
ATOM 1733 C CA . TYR A 1 209 ? -0.115 2.756 16.658 1.00 88.81 209 TYR A CA 1
ATOM 1734 C C . TYR A 1 209 ? -0.365 2.609 15.165 1.00 88.81 209 TYR A C 1
ATOM 1736 O O . TYR A 1 209 ? -0.933 3.505 14.549 1.00 88.81 209 TYR A O 1
ATOM 1744 N N . ILE A 1 210 ? 0.050 1.486 14.592 1.00 92.94 210 ILE A N 1
ATOM 1745 C CA . ILE A 1 210 ? -0.148 1.132 13.192 1.00 92.94 210 ILE A CA 1
ATOM 1746 C C . ILE A 1 210 ? -1.042 -0.100 13.114 1.00 92.94 210 ILE A C 1
ATOM 1748 O O . ILE A 1 210 ? -0.809 -1.102 13.795 1.00 92.94 210 ILE A O 1
ATOM 1752 N N . PHE A 1 211 ? -2.045 -0.014 12.247 1.00 96.25 211 PHE A N 1
ATOM 1753 C CA . PHE A 1 211 ? -2.926 -1.107 11.872 1.00 96.25 211 PHE A CA 1
ATOM 1754 C C . PHE A 1 211 ? -2.679 -1.449 10.402 1.00 96.25 211 PHE A C 1
ATOM 1756 O O . PHE A 1 211 ? -2.986 -0.666 9.497 1.00 96.25 211 PHE A O 1
ATOM 1763 N N . ASP A 1 212 ? -2.096 -2.619 10.178 1.00 97.00 212 ASP A N 1
ATOM 1764 C CA . ASP A 1 212 ? -1.707 -3.116 8.866 1.00 97.00 212 ASP A CA 1
ATOM 1765 C C . ASP A 1 212 ? -1.969 -4.628 8.773 1.00 97.00 212 ASP A C 1
ATOM 1767 O O . ASP A 1 212 ? -1.046 -5.448 8.795 1.00 97.00 212 ASP A O 1
ATOM 1771 N N . PRO A 1 213 ? -3.246 -5.033 8.681 1.00 91.81 213 PRO A N 1
ATOM 1772 C CA . PRO A 1 213 ? -3.603 -6.445 8.573 1.00 91.81 213 PRO A CA 1
ATOM 1773 C C . PRO A 1 213 ? -3.118 -7.077 7.264 1.00 91.81 213 PRO A C 1
ATOM 1775 O O . PRO A 1 213 ? -2.948 -8.288 7.185 1.00 91.81 213 PRO A O 1
ATOM 1778 N N . THR A 1 214 ? -2.882 -6.262 6.234 1.00 96.69 214 THR A N 1
ATOM 1779 C CA . THR A 1 214 ? -2.486 -6.721 4.897 1.00 96.69 214 THR A CA 1
ATOM 1780 C C . THR A 1 214 ? -0.975 -6.807 4.699 1.00 96.69 214 THR A C 1
ATOM 1782 O O . THR A 1 214 ? -0.537 -7.178 3.612 1.00 96.69 214 THR A O 1
ATOM 1785 N N . ILE A 1 215 ? -0.166 -6.501 5.719 1.00 90.56 215 ILE A N 1
ATOM 1786 C CA . ILE A 1 215 ? 1.305 -6.577 5.667 1.00 90.56 215 ILE A CA 1
ATOM 1787 C C . ILE A 1 215 ? 1.816 -7.960 5.223 1.00 90.56 215 ILE A C 1
ATOM 1789 O O . ILE A 1 215 ? 2.831 -8.078 4.540 1.00 90.56 215 ILE A O 1
ATOM 1793 N N . ILE A 1 216 ? 1.051 -9.006 5.530 1.00 87.12 216 ILE A N 1
ATOM 1794 C CA . ILE A 1 216 ? 1.276 -10.403 5.135 1.00 87.12 216 ILE A CA 1
ATOM 1795 C C . ILE A 1 216 ? 1.262 -10.639 3.619 1.00 87.12 216 ILE A C 1
ATOM 1797 O O . ILE A 1 216 ? 1.643 -11.712 3.159 1.00 87.12 216 ILE A O 1
ATOM 1801 N N . GLN A 1 217 ? 0.857 -9.653 2.808 1.00 85.69 217 GLN A N 1
ATOM 1802 C CA . GLN A 1 217 ? 1.025 -9.745 1.357 1.00 85.69 217 GLN A CA 1
ATOM 1803 C C . GLN A 1 217 ? 2.501 -9.737 0.930 1.00 85.69 217 GLN A C 1
ATOM 1805 O O . GLN A 1 217 ? 2.814 -10.117 -0.201 1.00 85.69 217 GLN A O 1
ATOM 1810 N N . PHE A 1 218 ? 3.411 -9.292 1.802 1.00 85.00 218 PHE A N 1
ATOM 1811 C CA . PHE A 1 218 ? 4.841 -9.315 1.530 1.00 85.00 218 PHE A CA 1
ATOM 1812 C C . PHE A 1 218 ? 5.468 -10.656 1.895 1.00 85.00 218 PHE A C 1
ATOM 1814 O O . PHE A 1 218 ? 5.215 -11.244 2.944 1.00 85.00 218 PHE A O 1
ATOM 1821 N N . ILE A 1 219 ? 6.371 -11.107 1.022 1.00 78.50 219 ILE A N 1
ATOM 1822 C CA . ILE A 1 219 ? 7.140 -12.333 1.232 1.00 78.50 219 ILE A CA 1
ATOM 1823 C C . ILE A 1 219 ? 7.893 -12.256 2.566 1.00 78.50 219 ILE A C 1
ATOM 1825 O O . ILE A 1 219 ? 8.628 -11.302 2.822 1.00 78.50 219 ILE A O 1
ATOM 1829 N N . GLY A 1 220 ? 7.739 -13.299 3.382 1.00 75.06 220 GLY A N 1
ATOM 1830 C CA . GLY A 1 220 ? 8.439 -13.452 4.658 1.00 75.06 220 GLY A CA 1
ATOM 1831 C C . GLY A 1 220 ? 7.701 -12.888 5.873 1.00 75.06 220 GLY A C 1
ATOM 1832 O O . GLY A 1 220 ? 8.206 -13.048 6.980 1.00 75.06 220 GLY A O 1
ATOM 1833 N N . ILE A 1 221 ? 6.522 -12.286 5.693 1.00 82.88 221 ILE A N 1
ATOM 1834 C CA . ILE A 1 221 ? 5.666 -11.811 6.787 1.00 82.88 221 ILE A CA 1
ATOM 1835 C C . ILE A 1 221 ? 4.472 -12.760 6.915 1.00 82.88 221 ILE A C 1
ATOM 1837 O O . ILE A 1 221 ? 3.811 -13.055 5.922 1.00 82.88 221 ILE A O 1
ATOM 1841 N N . LYS A 1 222 ? 4.241 -13.294 8.120 1.00 84.19 222 LYS A N 1
ATOM 1842 C CA . LYS A 1 222 ? 3.245 -14.355 8.363 1.00 84.19 222 LYS A CA 1
ATOM 1843 C C . LYS A 1 222 ? 2.002 -13.879 9.105 1.00 84.19 222 LYS A C 1
ATOM 1845 O O . LYS A 1 222 ? 0.935 -14.438 8.882 1.00 84.19 222 LYS A O 1
ATOM 1850 N N . ASP A 1 223 ? 2.146 -12.851 9.934 1.00 86.88 223 ASP A N 1
ATOM 1851 C CA . ASP A 1 223 ? 1.093 -12.389 10.833 1.00 86.88 223 ASP A CA 1
ATOM 1852 C C . ASP A 1 223 ? 0.636 -10.968 10.466 1.00 86.88 223 ASP A C 1
ATOM 1854 O O . ASP A 1 223 ? 1.474 -10.137 10.087 1.00 86.88 223 ASP A O 1
ATOM 1858 N N . PRO A 1 224 ? -0.676 -10.666 10.554 1.00 90.81 224 PRO A N 1
ATOM 1859 C CA . PRO A 1 224 ? -1.178 -9.303 10.408 1.00 90.81 224 PRO A CA 1
ATOM 1860 C C . PRO A 1 224 ? -0.601 -8.411 11.512 1.00 90.81 224 PRO A C 1
ATOM 1862 O O . PRO A 1 224 ? -0.342 -8.878 12.623 1.00 90.81 224 PRO A O 1
ATOM 1865 N N . PHE A 1 225 ? -0.420 -7.118 11.239 1.00 93.25 225 PHE A N 1
ATOM 1866 C CA . PHE A 1 225 ? 0.204 -6.222 12.207 1.00 93.25 225 PHE A CA 1
ATOM 1867 C C . PHE A 1 225 ? -0.792 -5.268 12.869 1.00 93.25 225 PHE A C 1
ATOM 1869 O O . PHE A 1 225 ? -1.485 -4.500 12.200 1.00 93.25 225 PHE A O 1
ATOM 1876 N N . PHE A 1 226 ? -0.771 -5.251 14.203 1.00 89.94 226 PHE A N 1
ATOM 1877 C CA . PHE A 1 226 ? -1.435 -4.259 15.046 1.00 89.94 226 PHE A CA 1
ATOM 1878 C C . PHE A 1 226 ? -0.508 -3.946 16.225 1.00 89.94 226 PHE A C 1
ATOM 1880 O O . PHE A 1 226 ? -0.253 -4.810 17.062 1.00 89.94 226 PHE A O 1
ATOM 1887 N N . GLY A 1 227 ? 0.048 -2.741 16.290 1.00 86.69 227 GLY A N 1
ATOM 1888 C CA . GLY A 1 227 ? 1.069 -2.442 17.297 1.00 86.69 227 GLY A CA 1
ATOM 1889 C C . GLY A 1 227 ? 1.663 -1.052 17.157 1.00 86.69 227 GLY A C 1
ATOM 1890 O O . GLY A 1 227 ? 1.085 -0.196 16.500 1.00 86.69 227 GLY A O 1
ATOM 1891 N N . THR A 1 228 ? 2.807 -0.803 17.784 1.00 83.06 228 THR A N 1
ATOM 1892 C CA . THR A 1 228 ? 3.486 0.498 17.717 1.00 83.06 228 THR A CA 1
ATOM 1893 C C . THR A 1 228 ? 4.217 0.689 16.388 1.00 83.06 228 THR A C 1
ATOM 1895 O O . THR A 1 228 ? 4.585 -0.272 15.710 1.00 83.06 228 THR A O 1
ATOM 1898 N N . GLU A 1 229 ? 4.490 1.942 16.028 1.00 83.12 229 GLU A N 1
ATOM 1899 C CA . GLU A 1 229 ? 5.279 2.270 14.835 1.00 83.12 229 GLU A CA 1
ATOM 1900 C C . GLU A 1 229 ? 6.671 1.613 14.824 1.00 83.12 229 GLU A C 1
ATOM 1902 O O . GLU A 1 229 ? 7.094 1.080 13.797 1.00 83.12 229 GLU A O 1
ATOM 1907 N N . SER A 1 230 ? 7.374 1.604 15.961 1.00 80.69 230 SER A N 1
ATOM 1908 C CA . SER A 1 230 ? 8.699 0.982 16.064 1.00 80.69 230 SER A CA 1
ATOM 1909 C C . SER A 1 230 ? 8.646 -0.519 15.774 1.00 80.69 230 SER A C 1
ATOM 1911 O O . SER A 1 230 ? 9.451 -1.026 14.994 1.00 80.69 230 SER A O 1
ATOM 1913 N N . SER A 1 231 ? 7.658 -1.224 16.331 1.00 81.31 231 SER A N 1
ATOM 1914 C CA . SER A 1 231 ? 7.441 -2.648 16.069 1.00 81.31 231 SER A CA 1
ATOM 1915 C C . SER A 1 231 ? 6.994 -2.922 14.631 1.00 81.31 231 SER A C 1
ATOM 1917 O O . SER A 1 231 ? 7.349 -3.960 14.077 1.00 81.31 231 SER A O 1
ATOM 1919 N N . TRP A 1 232 ? 6.267 -1.999 13.994 1.00 88.62 232 TRP A N 1
ATOM 1920 C CA . TRP A 1 232 ? 5.852 -2.146 12.596 1.00 88.62 232 TRP A CA 1
ATOM 1921 C C . TRP A 1 232 ? 7.047 -2.088 11.643 1.00 88.62 232 TRP A C 1
ATOM 1923 O O . TRP A 1 232 ? 7.141 -2.901 10.726 1.00 88.62 232 TRP A O 1
ATOM 1933 N N . ILE A 1 233 ? 7.999 -1.178 11.881 1.00 82.06 233 ILE A N 1
ATOM 1934 C CA . ILE A 1 233 ? 9.238 -1.102 11.091 1.00 82.06 233 ILE A CA 1
ATOM 1935 C C . ILE A 1 233 ? 9.995 -2.432 11.165 1.00 82.06 233 ILE A C 1
ATOM 1937 O O . ILE A 1 233 ? 10.455 -2.937 10.141 1.00 82.06 233 ILE A O 1
ATOM 1941 N N . GLU A 1 234 ? 10.090 -3.027 12.356 1.00 84.31 234 GLU A N 1
ATOM 1942 C CA . GLU A 1 234 ? 10.701 -4.346 12.542 1.00 84.31 234 GLU A CA 1
ATOM 1943 C C . GLU A 1 234 ? 9.933 -5.448 11.799 1.00 84.31 234 GLU A C 1
ATOM 1945 O O . GLU A 1 234 ? 10.548 -6.236 11.079 1.00 84.31 234 GLU A O 1
ATOM 1950 N N . ALA A 1 235 ? 8.601 -5.465 11.898 1.00 84.06 235 ALA A N 1
ATOM 1951 C CA . ALA A 1 235 ? 7.747 -6.434 11.209 1.00 84.06 235 ALA A CA 1
ATOM 1952 C C . ALA A 1 235 ? 7.838 -6.326 9.679 1.00 84.06 235 ALA A C 1
ATOM 1954 O O . ALA A 1 235 ? 7.780 -7.336 8.984 1.00 84.06 235 ALA A O 1
ATOM 1955 N N . MET A 1 236 ? 8.035 -5.117 9.150 1.00 85.62 236 MET A N 1
ATOM 1956 C CA . MET A 1 236 ? 8.134 -4.849 7.716 1.00 85.62 236 MET A CA 1
ATOM 1957 C C . MET A 1 236 ? 9.513 -5.220 7.136 1.00 85.62 236 MET A C 1
ATOM 1959 O O . MET A 1 236 ? 9.640 -5.381 5.921 1.00 85.62 236 MET A O 1
ATOM 1963 N N . LYS A 1 237 ? 10.551 -5.431 7.968 1.00 85.81 237 LYS A N 1
ATOM 1964 C CA . LYS A 1 237 ? 11.924 -5.766 7.521 1.00 85.81 237 LYS A CA 1
ATOM 1965 C C . LYS A 1 237 ? 12.022 -6.860 6.455 1.00 85.81 237 LYS A C 1
ATOM 1967 O O . LYS A 1 237 ? 12.793 -6.669 5.503 1.00 85.81 237 LYS A O 1
ATOM 1972 N N . PRO A 1 238 ? 11.300 -7.992 6.558 1.00 84.25 238 PRO A N 1
ATOM 1973 C CA . PRO A 1 238 ? 11.352 -9.044 5.548 1.00 84.25 238 PRO A CA 1
ATOM 1974 C C . PRO A 1 238 ? 10.961 -8.546 4.153 1.00 84.25 238 PRO A C 1
ATOM 1976 O O . PRO A 1 238 ? 11.567 -8.976 3.169 1.00 84.25 238 PRO A O 1
ATOM 1979 N N . ALA A 1 239 ? 10.054 -7.563 4.062 1.00 80.94 239 ALA A N 1
ATOM 1980 C CA . ALA A 1 239 ? 9.574 -7.022 2.795 1.00 80.94 239 ALA A CA 1
ATOM 1981 C C . ALA A 1 239 ? 10.699 -6.440 1.927 1.00 80.94 239 ALA A C 1
ATOM 1983 O O . ALA A 1 239 ? 10.584 -6.485 0.705 1.00 80.94 239 ALA A O 1
ATOM 1984 N N . TRP A 1 240 ? 11.796 -5.940 2.516 1.00 79.19 240 TRP A N 1
ATOM 1985 C CA . TRP A 1 240 ? 12.940 -5.397 1.767 1.00 79.19 240 TRP A CA 1
ATOM 1986 C C . TRP A 1 240 ? 14.256 -6.157 1.932 1.00 79.19 240 TRP A C 1
ATOM 1988 O O . TRP A 1 240 ? 15.118 -6.044 1.057 1.00 79.19 240 TRP A O 1
ATOM 1998 N N . ASN A 1 241 ? 14.433 -6.910 3.021 1.00 75.44 241 ASN A N 1
ATOM 1999 C CA . ASN A 1 241 ? 15.639 -7.707 3.268 1.00 75.44 241 ASN A CA 1
ATOM 2000 C C . ASN A 1 241 ? 15.541 -9.145 2.735 1.00 75.44 241 ASN A C 1
ATOM 2002 O O . ASN A 1 241 ? 16.576 -9.793 2.618 1.00 75.44 241 ASN A O 1
ATOM 2006 N N . GLY A 1 242 ? 14.350 -9.637 2.377 1.00 66.31 242 GLY A N 1
ATOM 2007 C CA . GLY A 1 242 ? 14.144 -11.001 1.867 1.00 66.31 242 GLY A CA 1
ATOM 2008 C C . GLY A 1 242 ? 14.697 -11.277 0.461 1.00 66.31 242 GLY A C 1
ATOM 2009 O O . GLY A 1 242 ? 14.436 -12.336 -0.099 1.00 66.31 242 GLY A O 1
ATOM 2010 N N . TYR A 1 243 ? 15.444 -10.339 -0.129 1.00 64.19 243 TYR A N 1
ATOM 2011 C CA . TYR A 1 243 ? 15.946 -10.417 -1.500 1.00 64.19 243 TYR A CA 1
ATOM 2012 C C . TYR A 1 243 ? 17.451 -10.147 -1.558 1.00 64.19 243 TYR A C 1
ATOM 2014 O O . TYR A 1 243 ? 17.963 -9.288 -0.839 1.00 64.19 243 TYR A O 1
ATOM 2022 N N . VAL A 1 244 ? 18.144 -10.822 -2.485 1.00 63.84 244 VAL A N 1
ATOM 2023 C CA . VAL A 1 244 ? 19.590 -10.645 -2.735 1.00 63.84 244 VAL A CA 1
ATOM 2024 C C . VAL A 1 244 ? 19.924 -9.181 -3.043 1.00 63.84 244 VAL A C 1
ATOM 2026 O O . VAL A 1 244 ? 20.865 -8.618 -2.488 1.00 63.84 244 VAL A O 1
ATOM 2029 N N . ILE A 1 245 ? 19.111 -8.535 -3.885 1.00 67.81 245 ILE A N 1
ATOM 2030 C CA . ILE A 1 245 ? 19.138 -7.083 -4.081 1.00 67.81 245 ILE A CA 1
ATOM 2031 C C . ILE A 1 245 ? 18.022 -6.484 -3.229 1.00 67.81 245 ILE A C 1
ATOM 2033 O O . ILE A 1 245 ? 16.843 -6.586 -3.575 1.00 67.81 245 ILE A O 1
ATOM 2037 N N . LYS A 1 246 ? 18.415 -5.867 -2.108 1.00 77.06 246 LYS A N 1
ATOM 2038 C CA . LYS A 1 246 ? 17.498 -5.254 -1.139 1.00 77.06 246 LYS A CA 1
ATOM 2039 C C . LYS A 1 246 ? 16.626 -4.187 -1.794 1.00 77.06 246 LYS A C 1
ATOM 2041 O O . LYS A 1 246 ? 17.145 -3.347 -2.526 1.00 77.06 246 LYS A O 1
ATOM 2046 N N . LYS A 1 247 ? 15.334 -4.162 -1.477 1.00 83.25 247 LYS A N 1
ATOM 2047 C CA . LYS A 1 247 ? 14.414 -3.122 -1.967 1.00 83.25 247 LYS A CA 1
ATOM 2048 C C . LYS A 1 247 ? 14.641 -1.799 -1.224 1.00 83.25 247 LYS A C 1
ATOM 2050 O O . LYS A 1 247 ? 14.981 -1.811 -0.041 1.00 83.25 247 LYS A O 1
ATOM 2055 N N . ALA A 1 248 ? 14.461 -0.664 -1.893 1.00 87.94 248 ALA A N 1
ATOM 2056 C CA . ALA A 1 248 ? 14.334 0.623 -1.217 1.00 87.94 248 ALA A CA 1
ATOM 2057 C C . ALA A 1 248 ? 12.874 0.811 -0.796 1.00 87.94 248 ALA A C 1
ATOM 2059 O O . ALA A 1 248 ? 11.962 0.457 -1.547 1.00 87.94 248 ALA A O 1
ATOM 2060 N N . VAL A 1 249 ? 12.667 1.339 0.409 1.00 90.06 249 VAL A N 1
ATOM 2061 C CA . VAL A 1 249 ? 11.328 1.551 0.961 1.00 90.06 249 VAL A CA 1
ATOM 2062 C C . VAL A 1 249 ? 11.252 2.933 1.573 1.00 90.06 249 VAL A C 1
ATOM 2064 O O . VAL A 1 249 ? 12.122 3.303 2.363 1.00 90.06 249 VAL A O 1
ATOM 2067 N N . GLN A 1 250 ? 10.205 3.666 1.223 1.00 92.00 250 GLN A N 1
ATOM 2068 C CA . GLN A 1 250 ? 9.885 4.970 1.793 1.00 92.00 250 GLN A CA 1
ATOM 2069 C C . GLN A 1 250 ? 8.399 5.046 2.117 1.00 92.00 250 GLN A C 1
ATOM 2071 O O . GLN A 1 250 ? 7.604 4.282 1.568 1.00 92.00 250 GLN A O 1
ATOM 2076 N N . TYR A 1 251 ? 8.038 5.957 3.009 1.00 94.81 251 TYR A N 1
ATOM 2077 C CA . TYR A 1 251 ? 6.654 6.244 3.333 1.00 94.81 251 TYR A CA 1
ATOM 2078 C C . TYR A 1 251 ? 6.400 7.738 3.497 1.00 94.81 251 TYR A C 1
ATOM 2080 O O . TYR A 1 251 ? 7.315 8.522 3.737 1.00 94.81 251 TYR A O 1
ATOM 2088 N N . ILE A 1 252 ? 5.133 8.117 3.401 1.00 93.56 252 ILE A N 1
ATOM 2089 C CA . ILE A 1 252 ? 4.628 9.441 3.752 1.00 93.56 252 ILE A CA 1
ATOM 2090 C C . ILE A 1 252 ? 3.245 9.279 4.386 1.00 93.56 252 ILE A C 1
ATOM 2092 O O . ILE A 1 252 ? 2.460 8.421 3.972 1.00 93.56 252 ILE A O 1
ATOM 2096 N N . ASP A 1 253 ? 2.955 10.091 5.397 1.00 93.88 253 ASP A N 1
ATOM 2097 C CA . ASP A 1 253 ? 1.699 10.022 6.139 1.00 93.88 253 ASP A CA 1
ATOM 2098 C C . ASP A 1 253 ? 0.752 11.141 5.690 1.00 93.88 253 ASP A C 1
ATOM 2100 O O . ASP A 1 253 ? 1.133 12.310 5.622 1.00 93.88 253 ASP A O 1
ATOM 2104 N N . TYR A 1 254 ? -0.505 10.791 5.422 1.00 94.06 254 TYR A N 1
ATOM 2105 C CA . TYR A 1 254 ? -1.563 11.728 5.048 1.00 94.06 254 TYR A CA 1
ATOM 2106 C C . TYR A 1 254 ? -2.645 11.807 6.120 1.00 94.06 254 TYR A C 1
ATOM 2108 O O . TYR A 1 254 ? -3.023 10.799 6.710 1.00 94.06 254 TYR A O 1
ATOM 2116 N N . ASN A 1 255 ? -3.231 12.991 6.292 1.00 92.56 255 ASN A N 1
ATOM 2117 C CA . ASN A 1 255 ? -4.366 13.193 7.202 1.00 92.56 255 ASN A CA 1
ATOM 2118 C C . ASN A 1 255 ? -5.683 12.608 6.656 1.00 92.56 255 ASN A C 1
ATOM 2120 O O . ASN A 1 255 ? -6.660 12.491 7.384 1.00 92.56 255 ASN A O 1
ATOM 2124 N N . THR A 1 256 ? -5.746 12.263 5.364 1.00 90.12 256 THR A N 1
ATOM 2125 C CA . THR A 1 256 ? -6.955 11.706 4.743 1.00 90.12 256 THR A CA 1
ATOM 2126 C C . THR A 1 256 ? -6.625 10.524 3.842 1.00 90.12 256 THR A C 1
ATOM 2128 O O . THR A 1 256 ? -5.603 10.523 3.153 1.00 90.12 256 THR A O 1
ATOM 2131 N N . PHE A 1 257 ? -7.536 9.549 3.800 1.00 93.06 257 PHE A N 1
ATOM 2132 C CA . PHE A 1 257 ? -7.441 8.396 2.905 1.00 93.06 257 PHE A CA 1
ATOM 2133 C C . PHE A 1 257 ? -7.339 8.836 1.440 1.00 93.06 257 PHE A C 1
ATOM 2135 O O . PHE A 1 257 ? -6.416 8.442 0.737 1.00 93.06 257 PHE A O 1
ATOM 2142 N N . ASN A 1 258 ? -8.245 9.716 0.997 1.00 89.44 258 ASN A N 1
ATOM 2143 C CA . ASN A 1 258 ? -8.285 10.188 -0.390 1.00 89.44 258 ASN A CA 1
ATOM 2144 C C . ASN A 1 258 ? -6.989 10.907 -0.797 1.00 89.44 258 ASN A C 1
ATOM 2146 O O . ASN A 1 258 ? -6.556 10.789 -1.941 1.00 89.44 258 ASN A O 1
ATOM 2150 N N . GLY A 1 259 ? -6.359 11.648 0.123 1.00 85.69 259 GLY A N 1
ATOM 2151 C CA . GLY A 1 259 ? -5.060 12.274 -0.126 1.00 85.69 259 GLY A CA 1
ATOM 2152 C C . GLY A 1 259 ? -3.975 11.237 -0.414 1.00 85.69 259 GLY A C 1
ATOM 2153 O O . GLY A 1 259 ? -3.258 11.356 -1.408 1.00 85.69 259 GLY A O 1
ATOM 2154 N N . ALA A 1 260 ? -3.917 10.185 0.405 1.00 89.88 260 ALA A N 1
ATOM 2155 C CA . ALA A 1 260 ? -2.977 9.087 0.220 1.00 89.88 260 ALA A CA 1
ATOM 2156 C C . ALA A 1 260 ? -3.259 8.277 -1.058 1.00 89.88 260 ALA A C 1
ATOM 2158 O O . ALA A 1 260 ? -2.337 7.970 -1.815 1.00 89.88 260 ALA A O 1
ATOM 2159 N N . ASP A 1 261 ? -4.527 7.966 -1.335 1.00 89.50 261 ASP A N 1
ATOM 2160 C CA . ASP A 1 261 ? -4.935 7.196 -2.513 1.00 89.50 261 ASP A CA 1
ATOM 2161 C C . ASP A 1 261 ? -4.569 7.912 -3.820 1.00 89.50 261 ASP A C 1
ATOM 2163 O O . ASP A 1 261 ? -3.875 7.354 -4.678 1.00 89.50 261 ASP A O 1
ATOM 2167 N N . ASN A 1 262 ? -4.903 9.202 -3.918 1.00 80.94 262 ASN A N 1
ATOM 2168 C CA . ASN A 1 262 ? -4.564 10.029 -5.075 1.00 80.94 262 ASN A CA 1
ATOM 2169 C C . ASN A 1 262 ? -3.047 10.136 -5.292 1.00 80.94 262 ASN A C 1
ATOM 2171 O O . ASN A 1 262 ? -2.571 10.022 -6.426 1.00 80.94 262 ASN A O 1
ATOM 2175 N N . ALA A 1 263 ? -2.275 10.323 -4.218 1.00 78.25 263 ALA A N 1
ATOM 2176 C CA . ALA A 1 263 ? -0.822 10.431 -4.305 1.00 78.25 263 ALA A CA 1
ATOM 2177 C C . ALA A 1 263 ? -0.154 9.110 -4.720 1.00 78.25 263 ALA A C 1
ATOM 2179 O O . ALA A 1 263 ? 0.857 9.112 -5.428 1.00 78.25 263 ALA A O 1
ATOM 2180 N N . SER A 1 264 ? -0.752 7.969 -4.360 1.00 83.88 264 SER A N 1
ATOM 2181 C CA . SER A 1 264 ? -0.230 6.643 -4.701 1.00 83.88 264 SER A CA 1
ATOM 2182 C C . SER A 1 264 ? -0.046 6.435 -6.205 1.00 83.88 264 SER A C 1
ATOM 2184 O O . SER A 1 264 ? 0.927 5.811 -6.629 1.00 83.88 264 SER A O 1
ATOM 2186 N N . ILE A 1 265 ? -0.929 7.012 -7.024 1.00 77.62 265 ILE A N 1
ATOM 2187 C CA . ILE A 1 265 ? -0.872 6.920 -8.486 1.00 77.62 265 ILE A CA 1
ATOM 2188 C C . ILE A 1 265 ? 0.413 7.558 -9.017 1.00 77.62 265 ILE A C 1
ATOM 2190 O O . ILE A 1 265 ? 1.047 7.002 -9.912 1.00 77.62 265 ILE A O 1
ATOM 2194 N N . MET A 1 266 ? 0.781 8.717 -8.470 1.00 74.12 266 MET A N 1
ATOM 2195 C CA . MET A 1 266 ? 1.961 9.475 -8.874 1.00 74.12 266 MET A CA 1
ATOM 2196 C C . MET A 1 266 ? 3.238 8.743 -8.460 1.00 74.12 266 MET A C 1
ATOM 2198 O O . MET A 1 266 ? 4.107 8.482 -9.292 1.00 74.12 266 MET A O 1
ATOM 2202 N N . TYR A 1 267 ? 3.317 8.327 -7.196 1.00 77.81 267 TYR A N 1
ATOM 2203 C CA . TYR A 1 267 ? 4.532 7.716 -6.667 1.00 77.81 267 TYR A CA 1
ATOM 2204 C C . TYR A 1 267 ? 4.844 6.350 -7.277 1.00 77.81 267 TYR A C 1
ATOM 2206 O O . TYR A 1 267 ? 6.004 5.983 -7.416 1.00 77.81 267 TYR A O 1
ATOM 2214 N N . ARG A 1 268 ? 3.828 5.581 -7.699 1.00 72.50 268 ARG A N 1
ATOM 2215 C CA . ARG A 1 268 ? 4.067 4.299 -8.388 1.00 72.50 268 ARG A CA 1
ATOM 2216 C C . ARG A 1 268 ? 4.893 4.460 -9.658 1.00 72.50 268 ARG A C 1
ATOM 2218 O O . ARG A 1 268 ? 5.575 3.513 -10.031 1.00 72.50 268 ARG A O 1
ATOM 2225 N N . ILE A 1 269 ? 4.808 5.621 -10.300 1.00 69.94 269 ILE A N 1
ATOM 2226 C CA . ILE A 1 269 ? 5.497 5.934 -11.553 1.00 69.94 269 ILE A CA 1
ATOM 2227 C C . ILE A 1 269 ? 6.836 6.628 -11.270 1.00 69.94 269 ILE A C 1
ATOM 2229 O O . ILE A 1 269 ? 7.807 6.396 -11.984 1.00 69.94 269 ILE A O 1
ATOM 2233 N N . ASN A 1 270 ? 6.893 7.452 -10.221 1.00 75.00 270 ASN A N 1
ATOM 2234 C CA . ASN A 1 270 ? 8.091 8.178 -9.819 1.00 75.00 270 ASN A CA 1
ATOM 2235 C C . ASN A 1 270 ? 8.392 7.926 -8.336 1.00 75.00 270 ASN A C 1
ATOM 2237 O O . ASN A 1 270 ? 7.770 8.524 -7.457 1.00 75.00 270 ASN A O 1
ATOM 2241 N N . PHE A 1 271 ? 9.349 7.037 -8.066 1.00 81.25 271 PHE A N 1
ATOM 2242 C CA . PHE A 1 271 ? 9.763 6.702 -6.705 1.00 81.25 271 PHE A CA 1
ATOM 2243 C C . PHE A 1 271 ? 10.364 7.924 -5.997 1.00 81.25 271 PHE A C 1
ATOM 2245 O O . PHE A 1 271 ? 10.090 8.158 -4.820 1.00 81.25 271 PHE A O 1
ATOM 2252 N N . ASP A 1 272 ? 11.143 8.735 -6.716 1.00 82.31 272 ASP A N 1
ATOM 2253 C CA . ASP A 1 272 ? 11.861 9.882 -6.146 1.00 82.31 272 ASP A CA 1
ATOM 2254 C C . ASP A 1 272 ? 10.919 11.038 -5.774 1.00 82.31 272 ASP A C 1
ATOM 2256 O O . ASP A 1 272 ? 11.179 11.760 -4.814 1.00 82.31 272 ASP A O 1
ATOM 2260 N N . GLU A 1 273 ? 9.769 11.151 -6.445 1.00 83.12 273 GLU A N 1
ATOM 2261 C CA . GLU A 1 273 ? 8.738 12.149 -6.124 1.00 83.12 273 GLU A CA 1
ATOM 2262 C C . GLU A 1 273 ? 8.254 12.026 -4.670 1.00 83.12 273 GLU A C 1
ATOM 2264 O O . GLU A 1 273 ? 7.932 13.029 -4.035 1.00 83.12 273 GLU A O 1
ATOM 2269 N N . MET A 1 274 ? 8.213 10.811 -4.105 1.00 84.88 274 MET A N 1
ATOM 2270 C CA . MET A 1 274 ? 7.849 10.642 -2.694 1.00 84.88 274 MET A CA 1
ATOM 2271 C C . MET A 1 274 ? 8.877 11.313 -1.780 1.00 84.88 274 MET A C 1
ATOM 2273 O O . MET A 1 274 ? 8.484 12.029 -0.861 1.00 84.88 274 MET A O 1
ATOM 2277 N N . ALA A 1 275 ? 10.171 11.150 -2.059 1.00 84.75 275 ALA A N 1
ATOM 2278 C CA . ALA A 1 275 ? 11.236 11.797 -1.299 1.00 84.75 275 ALA A CA 1
ATOM 2279 C C . ALA A 1 275 ? 11.184 13.328 -1.443 1.00 84.75 275 ALA A C 1
ATOM 2281 O O . ALA A 1 275 ? 11.307 14.045 -0.451 1.00 84.75 275 ALA A O 1
ATOM 2282 N N . GLU A 1 276 ? 10.935 13.838 -2.653 1.00 83.00 276 GLU A N 1
ATOM 2283 C CA . GLU A 1 276 ? 10.816 15.281 -2.924 1.00 83.00 276 GLU A CA 1
ATOM 2284 C C . GLU A 1 276 ? 9.637 15.934 -2.185 1.00 83.00 276 GLU A C 1
ATOM 2286 O O . GLU A 1 276 ? 9.697 17.109 -1.825 1.00 83.00 276 GLU A O 1
ATOM 2291 N N . LYS A 1 277 ? 8.580 15.166 -1.899 1.00 80.56 277 LYS A N 1
ATOM 2292 C CA . LYS A 1 277 ? 7.413 15.605 -1.118 1.00 80.56 277 LYS A CA 1
ATOM 2293 C C . LYS A 1 277 ? 7.574 15.417 0.396 1.00 80.56 277 LYS A C 1
ATOM 2295 O O . LYS A 1 277 ? 6.603 15.598 1.125 1.00 80.56 277 LYS A O 1
ATOM 2300 N N . GLY A 1 278 ? 8.775 15.079 0.870 1.00 81.88 278 GLY A N 1
ATOM 2301 C CA . GLY A 1 278 ? 9.069 14.890 2.294 1.00 81.88 278 GLY A CA 1
ATOM 2302 C C . GLY A 1 278 ? 8.886 13.455 2.794 1.00 81.88 278 GLY A C 1
ATOM 2303 O O . GLY A 1 278 ? 8.740 13.242 3.995 1.00 81.88 278 GLY A O 1
ATOM 2304 N N . GLY A 1 279 ? 8.880 12.472 1.893 1.00 86.75 279 GLY A N 1
ATOM 2305 C CA . GLY A 1 279 ? 8.856 11.058 2.247 1.00 86.75 279 GLY A CA 1
ATOM 2306 C C . GLY A 1 279 ? 10.079 10.628 3.060 1.00 86.75 279 GLY A C 1
ATOM 2307 O O . GLY A 1 279 ? 11.192 11.126 2.883 1.00 86.75 279 GLY A O 1
ATOM 2308 N N . ILE A 1 280 ? 9.863 9.667 3.953 1.00 86.69 280 ILE A N 1
ATOM 2309 C CA . ILE A 1 280 ? 10.858 9.143 4.887 1.00 86.69 280 ILE A CA 1
ATOM 2310 C C . ILE A 1 280 ? 11.272 7.745 4.435 1.00 86.69 280 ILE A C 1
ATOM 2312 O O . ILE A 1 280 ? 10.434 6.867 4.237 1.00 86.69 280 ILE A O 1
ATOM 2316 N N . PHE A 1 281 ? 12.576 7.506 4.300 1.00 88.62 281 PHE A N 1
ATOM 2317 C CA . PHE A 1 281 ? 13.098 6.181 3.969 1.00 88.62 281 PHE A CA 1
ATOM 2318 C C . PHE A 1 281 ? 13.084 5.252 5.187 1.00 88.62 281 PHE A C 1
ATOM 2320 O O . PHE A 1 281 ? 13.747 5.525 6.184 1.00 88.62 281 PHE A O 1
ATOM 2327 N N . ILE A 1 282 ? 12.414 4.103 5.059 1.00 86.69 282 ILE A N 1
ATOM 2328 C CA . ILE A 1 282 ? 12.525 2.981 6.008 1.00 86.69 282 ILE A CA 1
ATOM 2329 C C . ILE A 1 282 ? 13.839 2.236 5.770 1.00 86.69 282 ILE A C 1
ATOM 2331 O O . ILE A 1 282 ? 14.564 1.891 6.701 1.00 86.69 282 ILE A O 1
ATOM 2335 N N . ASN A 1 283 ? 14.161 1.995 4.496 1.00 85.50 283 ASN A N 1
ATOM 2336 C CA . ASN A 1 283 ? 15.417 1.384 4.093 1.00 85.50 283 ASN A CA 1
ATOM 2337 C C . ASN A 1 283 ? 15.998 2.096 2.875 1.00 85.50 283 ASN A C 1
ATOM 2339 O O . ASN A 1 283 ? 15.333 2.263 1.850 1.00 85.50 283 ASN A O 1
ATOM 2343 N N . TYR A 1 284 ? 17.282 2.433 2.987 1.00 84.75 284 TYR A N 1
ATOM 2344 C CA . TYR A 1 284 ? 18.044 3.147 1.975 1.00 84.75 284 TYR A CA 1
ATOM 2345 C C . TYR A 1 284 ? 19.238 2.298 1.503 1.00 84.75 284 TYR A C 1
ATOM 2347 O O . TYR A 1 284 ? 20.349 2.435 2.030 1.00 84.75 284 TYR A O 1
ATOM 2355 N N . PRO A 1 285 ? 19.030 1.360 0.561 1.00 83.19 285 PRO A N 1
ATOM 2356 C CA . PRO A 1 285 ? 20.051 0.391 0.177 1.00 83.19 285 PRO A CA 1
ATOM 2357 C C . PRO A 1 285 ? 21.217 1.033 -0.593 1.00 83.19 285 PRO A C 1
ATOM 2359 O O . PRO A 1 285 ? 21.072 2.051 -1.272 1.00 83.19 285 PRO A O 1
ATOM 2362 N N . GLU A 1 286 ? 22.398 0.408 -0.523 1.00 82.31 286 GLU A N 1
ATOM 2363 C CA . GLU A 1 286 ? 23.642 0.948 -1.102 1.00 82.31 286 GLU A CA 1
ATOM 2364 C C . GLU A 1 286 ? 23.580 1.187 -2.614 1.00 82.31 286 GLU A C 1
ATOM 2366 O O . GLU A 1 286 ? 24.179 2.144 -3.109 1.00 82.31 286 GLU A O 1
ATOM 2371 N N . TRP A 1 287 ? 22.842 0.358 -3.358 1.00 79.19 287 TRP A N 1
ATOM 2372 C CA . TRP A 1 287 ? 22.668 0.568 -4.796 1.00 79.19 287 TRP A CA 1
ATOM 2373 C C . TRP A 1 287 ? 21.956 1.899 -5.077 1.00 79.19 287 TRP A C 1
ATOM 2375 O O . TRP A 1 287 ? 22.402 2.660 -5.935 1.00 79.19 287 TRP A O 1
ATOM 2385 N N . TYR A 1 288 ? 20.937 2.245 -4.287 1.00 79.62 288 TYR A N 1
ATOM 2386 C CA . TYR A 1 288 ? 20.209 3.501 -4.428 1.00 79.62 288 TYR A CA 1
ATOM 2387 C C . TYR A 1 288 ? 21.079 4.691 -3.973 1.00 79.62 288 TYR A C 1
ATOM 2389 O O . TYR A 1 288 ? 21.225 5.679 -4.699 1.00 79.62 288 TYR A O 1
ATOM 2397 N N . LYS A 1 289 ? 21.788 4.565 -2.836 1.00 80.06 289 LYS A N 1
ATOM 2398 C CA . LYS A 1 289 ? 22.748 5.576 -2.333 1.00 80.06 289 LYS A CA 1
ATOM 2399 C C . LYS A 1 289 ? 23.823 5.950 -3.354 1.00 80.06 289 LYS A C 1
ATOM 2401 O O . LYS A 1 289 ? 24.103 7.134 -3.566 1.00 80.06 289 LYS A O 1
ATOM 2406 N N . LYS A 1 290 ? 24.470 4.949 -3.964 1.00 72.56 290 LYS A N 1
ATOM 2407 C CA . LYS A 1 290 ? 25.565 5.150 -4.931 1.00 72.56 290 LYS A CA 1
ATOM 2408 C C . LYS A 1 290 ? 25.088 5.901 -6.175 1.00 72.56 290 LYS A C 1
ATOM 2410 O O . LYS A 1 290 ? 25.830 6.733 -6.700 1.00 72.56 290 LYS A O 1
ATOM 2415 N N . HIS A 1 291 ? 23.857 5.652 -6.615 1.00 66.25 291 HIS A N 1
ATOM 2416 C CA . HIS A 1 291 ? 23.253 6.360 -7.740 1.00 66.25 291 HIS A CA 1
ATOM 2417 C C . HIS A 1 291 ? 22.878 7.805 -7.397 1.00 66.25 291 HIS A C 1
ATOM 2419 O O . HIS A 1 291 ? 23.295 8.709 -8.124 1.00 66.25 291 HIS A O 1
ATOM 2425 N N . ASN A 1 292 ? 22.217 8.050 -6.260 1.00 63.56 292 ASN A N 1
ATOM 2426 C CA . ASN A 1 292 ? 21.855 9.409 -5.840 1.00 63.56 292 ASN A CA 1
ATOM 2427 C C . ASN A 1 292 ? 23.109 10.304 -5.660 1.00 63.56 292 ASN A C 1
ATOM 2429 O O . ASN A 1 292 ? 23.160 11.446 -6.119 1.00 63.56 292 ASN A O 1
ATOM 2433 N N . LYS A 1 293 ? 24.213 9.754 -5.124 1.00 59.94 293 LYS A N 1
ATOM 2434 C CA . LYS A 1 293 ? 25.513 10.460 -5.058 1.00 59.94 293 LYS A CA 1
ATOM 2435 C C . LYS A 1 293 ? 26.095 10.808 -6.438 1.00 59.94 293 LYS A C 1
ATOM 2437 O O . LYS A 1 293 ? 26.671 11.886 -6.590 1.00 59.94 293 LYS A O 1
ATOM 2442 N N . LYS A 1 294 ? 25.976 9.927 -7.443 1.00 56.41 294 LYS A N 1
ATOM 2443 C CA . LYS A 1 294 ? 26.444 10.199 -8.820 1.00 56.41 294 LYS A CA 1
ATOM 2444 C C . LYS A 1 294 ? 25.589 11.262 -9.518 1.00 56.41 294 LYS A C 1
ATOM 2446 O O . LYS A 1 294 ? 26.150 12.101 -10.220 1.00 56.41 294 LYS A O 1
ATOM 2451 N N . TYR A 1 295 ? 24.275 11.257 -9.300 1.00 52.25 295 TYR A N 1
ATOM 2452 C CA . TYR A 1 295 ? 23.360 12.261 -9.848 1.00 52.25 295 TYR A CA 1
ATOM 2453 C C . TYR A 1 295 ? 23.618 13.648 -9.242 1.00 52.25 295 TYR A C 1
ATOM 2455 O O . TYR A 1 295 ? 23.851 14.609 -9.972 1.00 52.25 295 TYR A O 1
ATOM 2463 N N . ASN A 1 296 ? 23.752 13.734 -7.914 1.00 53.62 296 ASN A N 1
ATOM 2464 C CA . ASN A 1 296 ? 24.086 14.989 -7.233 1.00 53.62 296 ASN A CA 1
ATOM 2465 C C . ASN A 1 296 ? 25.477 15.530 -7.597 1.00 53.62 296 ASN A C 1
ATOM 2467 O O . ASN A 1 296 ? 25.660 16.744 -7.655 1.00 53.62 296 ASN A O 1
ATOM 2471 N N . LYS A 1 297 ? 26.462 14.668 -7.898 1.00 48.44 297 LYS A N 1
ATOM 2472 C CA . LYS A 1 297 ? 27.759 15.116 -8.442 1.00 48.44 297 LYS A CA 1
ATOM 2473 C C . LYS A 1 297 ? 27.644 15.670 -9.868 1.00 48.44 297 LYS A C 1
ATOM 2475 O O . LYS A 1 297 ? 28.286 16.675 -10.153 1.00 48.44 297 LYS A O 1
ATOM 2480 N N . LYS A 1 298 ? 26.827 15.066 -10.742 1.00 43.66 298 LYS A N 1
ATOM 2481 C CA . LYS A 1 298 ? 26.575 15.588 -12.100 1.00 43.66 298 LYS A CA 1
ATOM 2482 C C . LYS A 1 298 ? 25.787 16.902 -12.084 1.00 43.66 298 LYS A C 1
ATOM 2484 O O . LYS A 1 298 ? 26.146 17.817 -12.813 1.00 43.66 298 LYS A O 1
ATOM 2489 N N . ASN A 1 299 ? 24.801 17.048 -11.198 1.00 39.47 299 ASN A N 1
ATOM 2490 C CA . ASN A 1 299 ? 24.041 18.298 -11.070 1.00 39.47 299 ASN A CA 1
ATOM 2491 C C . ASN A 1 299 ? 24.846 19.425 -10.408 1.00 39.47 299 ASN A C 1
ATOM 2493 O O . ASN A 1 299 ? 24.721 20.577 -10.816 1.00 39.47 299 ASN A O 1
ATOM 2497 N N . LYS A 1 300 ? 25.754 19.114 -9.469 1.00 37.72 300 LYS A N 1
ATOM 2498 C CA . LYS A 1 300 ? 26.709 20.110 -8.944 1.00 37.72 300 LYS A CA 1
ATOM 2499 C C . LYS A 1 300 ? 27.691 20.627 -10.001 1.00 37.72 300 LYS A C 1
ATOM 2501 O O . LYS A 1 300 ? 28.195 21.731 -9.842 1.00 37.72 300 LYS A O 1
ATOM 2506 N N . SER A 1 301 ? 27.941 19.870 -11.072 1.00 41.84 301 SER A N 1
ATOM 2507 C CA . SER A 1 301 ? 28.804 20.296 -12.184 1.00 41.84 301 SER A CA 1
ATOM 2508 C C . SER A 1 301 ? 28.082 21.148 -13.237 1.00 41.84 301 SER A C 1
ATOM 2510 O O . SER A 1 301 ? 28.759 21.757 -14.059 1.00 41.84 301 SER A O 1
ATOM 2512 N N . LEU A 1 302 ? 26.745 21.211 -13.223 1.00 37.44 302 LEU A N 1
ATOM 2513 C CA . LEU A 1 302 ? 25.950 21.992 -14.184 1.00 37.44 302 LEU A CA 1
ATOM 2514 C C . LEU A 1 302 ? 25.291 23.239 -13.572 1.00 37.44 302 LEU A C 1
ATOM 2516 O O . LEU A 1 302 ? 24.855 24.109 -14.315 1.00 37.44 302 LEU A O 1
ATOM 2520 N N . PHE A 1 303 ? 25.264 23.366 -12.240 1.00 35.06 303 PHE A N 1
ATOM 2521 C CA . PHE A 1 303 ? 24.619 24.483 -11.533 1.00 35.06 303 PHE A CA 1
ATOM 2522 C C . PHE A 1 303 ? 25.530 25.203 -10.526 1.00 35.06 303 PHE A C 1
ATOM 2524 O O . PHE A 1 303 ? 25.059 25.756 -9.536 1.00 35.06 303 PHE A O 1
ATOM 2531 N N . SER A 1 304 ? 26.841 25.280 -10.777 1.00 33.03 304 SER A N 1
ATOM 2532 C CA . SER A 1 304 ? 27.720 26.174 -9.999 1.00 33.03 304 SER A CA 1
ATOM 2533 C C . SER A 1 304 ? 27.569 27.660 -10.360 1.00 33.03 304 SER A C 1
ATOM 2535 O O . SER A 1 304 ? 28.372 28.481 -9.927 1.00 33.03 304 SER A O 1
ATOM 2537 N N . CYS A 1 305 ? 26.543 28.040 -11.119 1.00 38.81 305 CYS A N 1
ATOM 2538 C CA . CYS A 1 305 ? 26.187 29.434 -11.318 1.00 38.81 305 CYS A CA 1
ATOM 2539 C C . CYS A 1 305 ? 24.666 29.564 -11.325 1.00 38.81 305 CYS A C 1
ATOM 2541 O O . CYS A 1 305 ? 24.042 29.405 -12.364 1.00 38.81 305 CYS A O 1
ATOM 2543 N N . LEU A 1 306 ? 24.072 29.771 -10.150 1.00 32.75 306 LEU A N 1
ATOM 2544 C CA . LEU A 1 306 ? 22.984 30.727 -9.932 1.00 32.75 306 LEU A CA 1
ATOM 2545 C C . LEU A 1 306 ? 22.686 30.771 -8.432 1.00 32.75 306 LEU A C 1
ATOM 2547 O O . LEU A 1 306 ? 22.266 29.799 -7.808 1.00 32.75 306 LEU A O 1
ATOM 2551 N N . LYS A 1 307 ? 23.024 31.923 -7.855 1.00 35.00 307 LYS A N 1
ATOM 2552 C CA . LYS A 1 307 ? 22.899 32.245 -6.439 1.00 35.00 307 LYS A CA 1
ATOM 2553 C C . LYS A 1 307 ? 21.442 32.184 -5.978 1.00 35.00 307 LYS A C 1
ATOM 2555 O O . LYS A 1 307 ? 20.519 32.539 -6.704 1.00 35.00 307 LYS A O 1
ATOM 2560 N N . SER A 1 308 ? 21.321 31.800 -4.713 1.00 35.28 308 SER A N 1
ATOM 2561 C CA . SER A 1 308 ? 20.183 31.935 -3.810 1.00 35.28 308 SER A CA 1
ATOM 2562 C C . SER A 1 308 ? 19.275 33.141 -4.070 1.00 35.28 308 SER A C 1
ATOM 2564 O O . SER A 1 308 ? 19.773 34.262 -4.191 1.00 35.28 308 SER A O 1
ATOM 2566 N N . LYS A 1 309 ? 17.964 32.939 -3.915 1.00 33.59 309 LYS A N 1
ATOM 2567 C CA . LYS A 1 309 ? 17.146 33.775 -3.026 1.00 33.59 309 LYS A CA 1
ATOM 2568 C C . LYS A 1 309 ? 15.911 32.999 -2.558 1.00 33.59 309 LYS A C 1
ATOM 2570 O O . LYS A 1 309 ? 15.309 32.242 -3.311 1.00 33.59 309 LYS A O 1
ATOM 2575 N N . VAL A 1 310 ? 15.662 33.172 -1.267 1.00 32.91 310 VAL A N 1
ATOM 2576 C CA . VAL A 1 310 ? 14.650 32.573 -0.388 1.00 32.91 310 VAL A CA 1
ATOM 2577 C C . VAL A 1 310 ? 13.233 32.757 -0.944 1.00 32.91 310 VAL A C 1
ATOM 2579 O O . VAL A 1 310 ? 12.987 33.731 -1.656 1.00 32.91 310 VAL A O 1
ATOM 2582 N N . LYS A 1 311 ? 12.300 31.866 -0.590 1.00 33.50 311 LYS A N 1
ATOM 2583 C CA . LYS A 1 311 ? 10.864 32.155 -0.681 1.00 33.50 311 LYS A CA 1
ATOM 2584 C C . LYS A 1 311 ? 10.162 31.865 0.642 1.00 33.50 311 LYS A C 1
ATOM 2586 O O . LYS A 1 311 ? 10.447 30.844 1.265 1.00 33.50 311 LYS A O 1
ATOM 2591 N N . GLU A 1 312 ? 9.317 32.828 1.004 1.00 34.41 312 GLU A N 1
ATOM 2592 C CA . GLU A 1 312 ? 8.224 32.767 1.981 1.00 34.41 312 GLU A CA 1
ATOM 2593 C C . GLU A 1 312 ? 7.245 31.629 1.670 1.00 34.41 312 GLU A C 1
ATOM 2595 O O . GLU A 1 312 ? 7.062 31.312 0.467 1.00 34.41 312 GLU A O 1
#

Foldseek 3Di:
DDKDKDFLVPDALVQQQQWFALVCVVVVCVVVVPPDDPDPGITMGDPPDDNVRGQADPVRQGDPPGPPVSNVSNCVNVVVVPDPPDDDPDDDDDDDDDDPPPDDDDDDDDDDDDDDDDDPPVPDQDLVNLVVQLVPDPVLVVCLVVVPPCQLVSQVVSLVSCVVVVNDLQQKKKKKKWKADAPDAPVCQQAAFTDIGIWMWGCDPNFIWIFASSLCVAPPQDGGDTGGPVVVLVSNVCNFVVHPRGMKMKIDMGSDSVVSVVVSVVCRNPVCVCVVVVIDTSDDDPSNVVVVVVVVVVVCVVPPDDDDDDDD